Protein AF-B0EF31-F1 (afdb_monomer_lite)

Organism: Entamoeba dispar (strain ATCC PRA-260 / SAW760) (NCBI:txid370354)

Foldseek 3Di:
DDDDLVQLLVQLLPPVQLVDQQQAQAQEEDADQLVVVPVVDPPPQQPGSAWGDDDRYIYGYPVCLVSNLVSLVVCCVVRVRRSLLSNCSSPVQPPVNLVSVVVDPDDLVSLVSSLLNSCVVCLANLVSLVSNLVSVVVVVAADDLVRLVVQVVSLLVSCVVPVPHPSSLVSLLSSCVRHDLVSCLLVLLLSLLVVCVVPVLDLSSLVSNLSSLCNVQVWDQDPLAIAGPDPDDDPVNLLVLLLQLVVLLVVCVVPVPRLSSVVSNLSSVRVVVNVQVSVCVVVVHRDDSQVVSVVVCVVPVDDDRDPPRDPPVCPVVNPDDDDTPVVSVVVSLVVCVVVDPDPVVSVVSVCVSCVSVD

Structure (mmCIF, N/CA/C/O backbone):
data_AF-B0EF31-F1
#
_entry.id   AF-B0EF31-F1
#
loop_
_atom_site.group_PDB
_atom_site.id
_atom_site.type_symbol
_atom_site.label_atom_id
_atom_site.label_alt_id
_atom_site.label_comp_id
_atom_site.label_asym_id
_atom_site.label_entity_id
_atom_site.label_seq_id
_atom_site.pdbx_PDB_ins_code
_atom_site.Cartn_x
_atom_site.Cartn_y
_atom_site.Cartn_z
_atom_site.occupancy
_atom_site.B_iso_or_equiv
_atom_site.auth_seq_id
_atom_site.auth_comp_id
_atom_site.auth_asym_id
_atom_site.auth_atom_id
_atom_site.pdbx_PDB_model_num
ATOM 1 N N . MET A 1 1 ? 24.019 -10.051 -29.501 1.00 61.41 1 MET A N 1
ATOM 2 C CA . MET A 1 1 ? 23.968 -8.862 -30.379 1.00 61.41 1 MET A CA 1
ATOM 3 C C . MET A 1 1 ? 24.987 -7.875 -29.848 1.00 61.41 1 MET A C 1
ATOM 5 O O . MET A 1 1 ? 24.900 -7.557 -28.672 1.00 61.41 1 MET A O 1
ATOM 9 N N . GLU A 1 2 ? 25.956 -7.438 -30.650 1.00 72.12 2 GLU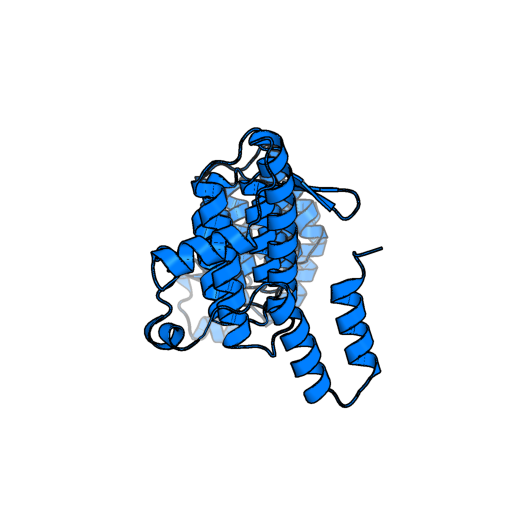 A N 1
ATOM 10 C CA . GLU A 1 2 ? 26.847 -6.344 -30.244 1.00 72.12 2 GLU A CA 1
ATOM 11 C C . GLU A 1 2 ? 26.179 -5.026 -30.633 1.00 72.12 2 GLU A C 1
ATOM 13 O O . GLU A 1 2 ? 25.987 -4.747 -31.813 1.00 72.12 2 GLU A O 1
ATOM 18 N N . ILE A 1 3 ? 25.743 -4.261 -29.635 1.00 85.62 3 ILE A N 1
ATOM 19 C CA . ILE A 1 3 ? 25.239 -2.901 -29.810 1.00 85.62 3 ILE A CA 1
ATOM 20 C C . ILE A 1 3 ? 26.119 -1.983 -28.966 1.00 85.62 3 ILE A C 1
ATOM 22 O O . ILE A 1 3 ? 26.445 -2.292 -27.816 1.00 85.62 3 ILE A O 1
ATOM 26 N N . SER A 1 4 ? 26.573 -0.879 -29.544 1.00 91.56 4 SER A N 1
ATOM 27 C CA . SER A 1 4 ? 27.478 0.031 -28.847 1.00 91.56 4 SER A CA 1
ATOM 28 C C . SER A 1 4 ? 26.739 0.855 -27.788 1.00 91.56 4 SER A C 1
ATOM 30 O O . SER A 1 4 ? 25.541 1.118 -27.893 1.00 91.56 4 SER A O 1
ATOM 32 N N . ASP A 1 5 ? 27.467 1.344 -26.780 1.00 94.00 5 ASP A N 1
ATOM 33 C CA . ASP A 1 5 ? 26.906 2.262 -25.775 1.00 94.00 5 ASP A CA 1
ATOM 34 C C . ASP A 1 5 ? 26.308 3.526 -26.406 1.00 94.00 5 ASP A C 1
ATOM 36 O O . ASP A 1 5 ? 25.302 4.046 -25.926 1.00 94.00 5 ASP A O 1
ATOM 40 N N . LYS A 1 6 ? 26.928 4.014 -27.489 1.00 94.31 6 LYS A N 1
ATOM 41 C CA . LYS A 1 6 ? 26.467 5.191 -28.230 1.00 94.31 6 LYS A CA 1
ATOM 42 C C . LYS A 1 6 ? 25.140 4.915 -28.931 1.00 94.31 6 LYS A C 1
ATOM 44 O O . LYS A 1 6 ? 24.252 5.760 -28.888 1.00 94.31 6 LYS A O 1
ATOM 49 N N . GLU A 1 7 ? 24.998 3.741 -29.542 1.00 91.81 7 GLU A N 1
ATOM 50 C CA . GLU A 1 7 ? 23.735 3.320 -30.150 1.00 91.81 7 GLU A CA 1
ATOM 51 C C . GLU A 1 7 ? 22.648 3.137 -29.092 1.00 91.81 7 GLU A C 1
ATOM 53 O O . GLU A 1 7 ? 21.571 3.689 -29.265 1.00 91.81 7 GLU A O 1
ATOM 58 N N . ILE A 1 8 ? 22.927 2.469 -27.964 1.00 92.75 8 ILE A N 1
ATOM 59 C CA . ILE A 1 8 ? 21.952 2.345 -26.865 1.00 92.75 8 ILE A CA 1
ATOM 60 C C . ILE A 1 8 ? 21.489 3.717 -26.385 1.00 92.75 8 ILE A C 1
ATOM 62 O O . ILE A 1 8 ? 20.290 3.935 -26.229 1.00 92.75 8 ILE A O 1
ATOM 66 N N . LEU A 1 9 ? 22.422 4.642 -26.143 1.00 95.50 9 LEU A N 1
ATOM 67 C CA . LEU A 1 9 ? 22.065 5.986 -25.704 1.00 95.50 9 LEU A CA 1
ATOM 68 C C . LEU A 1 9 ? 21.175 6.675 -26.740 1.00 95.50 9 LEU A C 1
ATOM 70 O O . LEU A 1 9 ? 20.142 7.223 -26.369 1.00 95.50 9 LEU A O 1
ATOM 74 N N . ASN A 1 10 ? 21.543 6.604 -28.023 1.00 93.81 10 ASN A N 1
ATOM 75 C CA . ASN A 1 10 ? 20.753 7.180 -29.104 1.00 93.81 10 ASN A CA 1
ATOM 76 C C . ASN A 1 10 ? 19.333 6.593 -29.139 1.00 93.81 10 ASN A C 1
ATOM 78 O O . ASN A 1 10 ? 18.364 7.338 -29.229 1.00 93.81 10 ASN A O 1
ATOM 82 N N . GLU A 1 11 ? 19.197 5.277 -28.988 1.00 91.50 11 GLU A N 1
ATOM 83 C CA . GLU A 1 11 ? 17.905 4.581 -28.968 1.00 91.50 11 GLU A CA 1
ATOM 84 C C . GLU A 1 11 ? 17.046 4.971 -27.752 1.00 91.50 11 GLU A C 1
ATOM 86 O O . GLU A 1 11 ? 15.823 5.025 -27.862 1.00 91.50 11 GLU A O 1
ATOM 91 N N . ILE A 1 12 ? 17.660 5.273 -26.600 1.00 93.06 12 ILE A N 1
ATOM 92 C CA . ILE A 1 12 ? 16.958 5.772 -25.406 1.00 93.06 12 ILE A CA 1
ATOM 93 C C . ILE A 1 12 ? 16.468 7.207 -25.634 1.00 93.06 12 ILE A C 1
ATOM 95 O O . ILE A 1 12 ? 15.291 7.494 -25.425 1.00 93.06 12 ILE A O 1
ATOM 99 N N . ILE A 1 13 ? 17.345 8.115 -26.071 1.00 92.81 13 ILE A N 1
ATOM 100 C CA . ILE A 1 13 ? 17.027 9.552 -26.155 1.00 92.81 13 ILE A CA 1
ATOM 101 C C . ILE A 1 13 ? 16.151 9.910 -27.359 1.00 92.81 13 ILE A C 1
ATOM 103 O O . ILE A 1 13 ? 15.549 10.980 -27.371 1.00 92.81 13 ILE A O 1
ATOM 107 N N . THR A 1 14 ? 16.081 9.052 -28.378 1.00 90.44 14 THR A N 1
ATOM 108 C CA . THR A 1 14 ? 15.190 9.235 -29.538 1.00 90.44 14 THR A CA 1
ATOM 109 C C . THR A 1 14 ? 13.837 8.544 -29.359 1.00 90.44 14 THR A C 1
ATOM 111 O O . THR A 1 14 ? 12.939 8.737 -30.174 1.00 90.44 14 THR A O 1
ATOM 114 N N . CYS A 1 15 ? 13.648 7.779 -28.278 1.00 89.31 15 CYS A N 1
ATOM 115 C CA . CYS A 1 15 ? 12.369 7.157 -27.961 1.00 89.31 15 CYS A CA 1
ATOM 116 C C . CYS A 1 15 ? 11.398 8.187 -27.363 1.00 89.31 15 CYS A C 1
ATOM 118 O O . CYS A 1 15 ? 11.357 8.419 -26.153 1.00 89.31 15 CYS A O 1
ATOM 120 N N . ASP A 1 16 ? 10.588 8.790 -28.230 1.00 86.88 16 ASP A N 1
ATOM 121 C CA . ASP A 1 16 ? 9.525 9.743 -27.891 1.00 86.88 16 ASP A CA 1
ATOM 122 C C . ASP A 1 16 ? 8.619 9.288 -26.738 1.00 86.88 16 ASP A C 1
ATOM 124 O O . ASP A 1 16 ? 8.150 10.096 -25.936 1.00 86.88 16 ASP A O 1
ATOM 128 N N . GLU A 1 17 ? 8.335 7.990 -26.661 1.00 88.00 17 GLU A N 1
ATOM 129 C CA . GLU A 1 17 ? 7.448 7.410 -25.652 1.00 88.00 17 GLU A CA 1
ATOM 130 C C . GLU A 1 17 ? 7.994 7.510 -24.235 1.00 88.00 17 GLU A C 1
ATOM 132 O O . GLU A 1 17 ? 7.202 7.504 -23.298 1.00 88.00 17 GLU A O 1
ATOM 137 N N . LEU A 1 18 ? 9.312 7.640 -24.073 1.00 88.56 18 LEU A N 1
ATOM 138 C CA . LEU A 1 18 ? 9.918 7.896 -22.770 1.00 88.56 18 LEU A CA 1
ATOM 139 C C . LEU A 1 18 ? 9.791 9.366 -22.342 1.00 88.56 18 LEU A C 1
ATOM 141 O O . LEU A 1 18 ? 9.956 9.658 -21.161 1.00 88.56 18 LEU A O 1
ATOM 145 N N . LYS A 1 19 ? 9.518 10.284 -23.281 1.00 84.69 19 LYS A N 1
ATOM 146 C CA . LYS A 1 19 ? 9.408 11.735 -23.032 1.00 84.69 19 LYS A CA 1
ATOM 147 C C . LYS A 1 19 ? 7.970 12.208 -22.851 1.00 84.69 19 LYS A C 1
ATOM 149 O O . LYS A 1 19 ? 7.728 13.208 -22.180 1.00 84.69 19 LYS A O 1
ATOM 154 N N . LYS A 1 20 ? 7.030 11.534 -23.515 1.00 85.06 20 LYS A N 1
ATOM 155 C CA . LYS A 1 20 ? 5.596 11.842 -23.472 1.00 85.06 20 LYS A CA 1
ATOM 156 C C . LYS A 1 20 ? 4.998 11.450 -22.120 1.00 85.06 20 LYS A C 1
ATOM 158 O O . LYS A 1 20 ? 5.596 10.707 -21.346 1.00 85.06 20 LYS A O 1
ATOM 163 N N . GLU A 1 21 ? 3.785 11.934 -21.860 1.00 88.81 21 GLU A N 1
ATOM 164 C CA . GLU A 1 21 ? 3.013 11.485 -20.703 1.00 88.81 21 GLU A CA 1
ATOM 165 C C . GLU A 1 21 ? 2.857 9.960 -20.709 1.00 88.81 21 GLU A C 1
ATOM 167 O O . GLU A 1 21 ? 2.567 9.340 -21.741 1.00 88.81 21 GLU A O 1
ATOM 172 N N . TRP A 1 22 ? 3.053 9.358 -19.539 1.00 93.12 22 TRP A N 1
ATOM 173 C CA . TRP A 1 22 ? 3.039 7.919 -19.374 1.00 93.12 22 TRP A CA 1
ATOM 174 C C . TRP A 1 22 ? 1.636 7.363 -19.620 1.00 93.12 22 TRP A C 1
ATOM 176 O O . TRP A 1 22 ? 0.662 7.703 -18.939 1.00 93.12 22 TRP A O 1
ATOM 186 N N . LYS A 1 23 ? 1.553 6.473 -20.610 1.00 90.62 23 LYS A N 1
ATOM 187 C CA . LYS A 1 23 ? 0.307 5.854 -21.084 1.00 90.62 23 LYS A CA 1
ATOM 188 C C . LYS A 1 23 ? 0.379 4.330 -21.188 1.00 90.62 23 LYS A C 1
ATOM 190 O O . LYS A 1 23 ? -0.492 3.726 -21.805 1.00 90.62 23 LYS A O 1
ATOM 195 N N . PHE A 1 24 ? 1.435 3.725 -20.649 1.00 92.69 24 PHE A N 1
ATOM 196 C CA . PHE A 1 24 ? 1.591 2.275 -20.643 1.00 92.69 24 PHE A CA 1
ATOM 197 C C . PHE A 1 24 ? 1.007 1.694 -19.363 1.00 92.69 24 PHE A C 1
ATOM 199 O O . PHE A 1 24 ? 1.156 2.278 -18.293 1.00 92.69 24 PHE A O 1
ATOM 206 N N . ASP A 1 25 ? 0.381 0.532 -19.485 1.00 90.38 25 ASP A N 1
ATOM 207 C CA . ASP A 1 25 ? -0.181 -0.222 -18.374 1.00 90.38 25 ASP A CA 1
ATOM 208 C C . ASP A 1 25 ? 0.852 -1.174 -17.759 1.00 90.38 25 ASP A C 1
ATOM 210 O O . ASP A 1 25 ? 0.745 -1.510 -16.576 1.00 90.38 25 ASP A O 1
ATOM 214 N N . GLU A 1 26 ? 1.827 -1.639 -18.550 1.00 91.25 26 GLU A N 1
ATOM 215 C CA . GLU A 1 26 ? 2.767 -2.690 -18.157 1.00 91.25 26 GLU A CA 1
ATOM 216 C C . GLU A 1 26 ? 4.206 -2.425 -18.614 1.00 91.25 26 GLU A C 1
ATOM 218 O O . GLU A 1 26 ? 4.457 -1.951 -19.725 1.00 91.25 26 GLU A O 1
ATOM 223 N N . ILE A 1 27 ? 5.156 -2.809 -17.752 1.00 94.31 27 ILE A N 1
ATOM 224 C CA . ILE A 1 27 ? 6.601 -2.777 -18.013 1.00 94.31 27 ILE A CA 1
ATOM 225 C C . ILE A 1 27 ? 7.148 -4.211 -17.985 1.00 94.31 27 ILE A C 1
ATOM 227 O O . ILE A 1 27 ? 7.204 -4.856 -16.933 1.00 94.31 27 ILE A O 1
ATOM 231 N N . GLY A 1 28 ? 7.597 -4.707 -19.137 1.00 91.94 28 GLY A N 1
ATOM 232 C CA . GLY A 1 28 ? 8.062 -6.083 -19.326 1.00 91.94 28 GLY A CA 1
ATOM 233 C C . GLY A 1 28 ? 9.574 -6.224 -19.516 1.00 91.94 28 GLY A C 1
ATOM 234 O O . GLY A 1 28 ? 10.255 -5.292 -19.938 1.00 91.94 28 GLY A O 1
ATOM 235 N N . ILE A 1 29 ? 10.101 -7.424 -19.233 1.00 90.81 29 ILE A N 1
ATOM 236 C CA . ILE A 1 29 ? 11.365 -7.888 -19.828 1.00 90.81 29 ILE A CA 1
ATOM 237 C C . ILE A 1 29 ? 11.051 -8.924 -20.893 1.00 90.81 29 ILE A C 1
ATOM 239 O O . ILE A 1 29 ? 10.333 -9.886 -20.631 1.00 90.81 29 ILE A O 1
ATOM 243 N N . ILE A 1 30 ? 11.648 -8.755 -22.064 1.00 88.19 30 ILE A N 1
ATOM 244 C CA . ILE A 1 30 ? 11.590 -9.724 -23.148 1.00 88.19 30 ILE A CA 1
ATOM 245 C C . ILE A 1 30 ? 12.734 -10.712 -22.941 1.00 88.19 30 ILE A C 1
ATOM 247 O O . ILE A 1 30 ? 13.902 -10.363 -23.103 1.00 88.19 30 ILE A O 1
ATOM 251 N N . GLY A 1 31 ? 12.384 -11.934 -22.536 1.00 83.12 31 GLY A N 1
ATOM 252 C CA . GLY A 1 31 ? 13.340 -13.015 -22.266 1.00 83.12 31 GLY A CA 1
ATOM 253 C C . GLY A 1 31 ? 13.838 -13.755 -23.510 1.00 83.12 31 GLY A C 1
ATOM 254 O O . GLY A 1 31 ? 14.702 -14.614 -23.391 1.00 83.12 31 GLY A O 1
ATOM 255 N N . ILE A 1 32 ? 13.296 -13.440 -24.688 1.00 80.62 32 ILE A N 1
ATOM 256 C CA . ILE A 1 32 ? 13.744 -13.987 -25.973 1.00 80.62 32 ILE A CA 1
ATOM 257 C C . ILE A 1 32 ? 14.763 -13.015 -26.574 1.00 80.62 32 ILE A C 1
ATOM 259 O O . ILE A 1 32 ? 14.551 -11.800 -26.541 1.00 80.62 32 ILE A O 1
ATOM 263 N N . GLY A 1 33 ? 15.854 -13.542 -27.130 1.00 75.31 33 GLY A N 1
ATOM 264 C CA . GLY A 1 33 ? 16.890 -12.725 -27.757 1.00 75.31 33 GLY A CA 1
ATOM 265 C C . GLY A 1 33 ? 16.355 -11.913 -28.933 1.00 75.31 33 GLY A C 1
ATOM 266 O O . GLY A 1 33 ? 15.469 -12.368 -29.658 1.00 75.31 33 GLY A O 1
ATOM 267 N N . TYR A 1 34 ? 16.900 -10.713 -29.158 1.00 76.00 34 TYR A N 1
ATOM 268 C CA . TYR A 1 34 ? 16.383 -9.776 -30.170 1.00 76.00 34 TYR A CA 1
ATOM 269 C C . TYR A 1 34 ? 16.242 -10.429 -31.558 1.00 76.00 34 TYR A C 1
ATOM 271 O O . TYR A 1 34 ? 15.201 -10.330 -32.206 1.00 76.00 34 TYR A O 1
ATOM 279 N N . ASN A 1 35 ? 17.266 -11.172 -31.986 1.00 77.88 35 ASN A N 1
ATOM 280 C CA . ASN A 1 35 ? 17.295 -11.840 -33.291 1.00 77.88 35 ASN A CA 1
ATOM 281 C C . ASN A 1 35 ? 16.226 -12.933 -33.443 1.00 77.88 35 ASN A C 1
ATOM 283 O O . ASN A 1 35 ? 15.760 -13.189 -34.551 1.00 77.88 35 ASN A O 1
ATOM 287 N N . GLU A 1 36 ? 15.862 -13.602 -32.353 1.00 79.00 36 GLU A N 1
ATOM 288 C CA . GLU A 1 36 ? 14.797 -14.604 -32.340 1.00 79.00 36 GLU A CA 1
ATOM 289 C C . GLU A 1 36 ? 13.423 -13.927 -32.252 1.00 79.00 36 GLU A C 1
ATOM 291 O O . GLU A 1 36 ? 12.485 -14.309 -32.953 1.00 79.00 36 GLU A O 1
ATOM 296 N N . PHE A 1 37 ? 13.331 -12.842 -31.483 1.00 80.31 37 PHE A N 1
ATOM 297 C CA . PHE A 1 37 ? 12.131 -12.029 -31.351 1.00 80.31 37 PHE A CA 1
ATOM 298 C C . PHE A 1 37 ? 11.674 -11.458 -32.704 1.00 80.31 37 PHE A C 1
ATOM 300 O O . PHE A 1 37 ? 10.521 -11.641 -33.090 1.00 80.31 37 PHE A O 1
ATOM 307 N N . ILE A 1 38 ? 12.582 -10.861 -33.488 1.00 77.50 38 ILE A N 1
ATOM 308 C CA . ILE A 1 38 ? 12.252 -10.275 -34.804 1.00 77.50 38 ILE A CA 1
ATOM 309 C C . ILE A 1 38 ? 11.892 -11.306 -35.884 1.00 77.50 38 ILE A C 1
ATOM 311 O O . ILE A 1 38 ? 11.369 -10.931 -36.932 1.00 77.50 38 ILE A O 1
ATOM 315 N N . LYS A 1 39 ? 12.221 -12.589 -35.674 1.00 80.00 39 LYS A N 1
ATOM 316 C CA . LYS A 1 39 ? 11.795 -13.687 -36.559 1.00 80.00 39 LYS A CA 1
ATOM 317 C C . LYS A 1 39 ? 10.362 -14.118 -36.262 1.00 80.00 39 LYS A C 1
ATOM 319 O O . LYS A 1 39 ? 9.680 -14.603 -37.156 1.00 80.00 39 LYS A O 1
ATOM 324 N N . LYS A 1 40 ? 9.932 -13.968 -35.007 1.00 78.06 40 LYS A N 1
ATOM 325 C CA . LYS A 1 40 ? 8.652 -14.465 -34.497 1.00 78.06 40 LYS A CA 1
ATOM 326 C C . LYS A 1 40 ? 7.544 -13.410 -34.507 1.00 78.06 40 LYS A C 1
ATOM 328 O O . LYS A 1 40 ? 6.379 -13.781 -34.614 1.00 78.06 40 LYS A O 1
ATOM 333 N N . TYR A 1 41 ? 7.888 -12.125 -34.408 1.00 71.56 41 TYR A N 1
ATOM 334 C CA . TYR A 1 41 ? 6.918 -11.034 -34.287 1.00 71.56 41 TYR A CA 1
ATOM 335 C C . TYR A 1 41 ? 7.027 -10.010 -35.432 1.00 71.56 41 TYR A C 1
ATOM 337 O O . TYR A 1 41 ? 8.131 -9.766 -35.930 1.00 71.56 41 TYR A O 1
ATOM 345 N N . PRO A 1 42 ? 5.905 -9.393 -35.863 1.00 63.78 42 PRO A N 1
ATOM 346 C CA . PRO A 1 42 ? 5.900 -8.410 -36.945 1.00 63.78 42 PRO A CA 1
ATOM 347 C C . PRO A 1 42 ? 6.800 -7.209 -36.624 1.00 63.78 42 PRO A C 1
ATOM 349 O O . PRO A 1 42 ? 6.688 -6.599 -35.562 1.00 63.78 42 PRO A O 1
ATOM 352 N N . ARG A 1 43 ? 7.670 -6.822 -37.566 1.00 62.69 43 ARG A N 1
ATOM 353 C CA . ARG A 1 43 ? 8.652 -5.730 -37.384 1.00 62.69 43 ARG A CA 1
ATOM 354 C C . ARG A 1 43 ? 8.025 -4.349 -37.175 1.00 62.69 43 ARG A C 1
ATOM 356 O O . ARG A 1 43 ? 8.693 -3.453 -36.679 1.00 62.69 43 ARG A O 1
ATOM 363 N N . ASN A 1 44 ? 6.752 -4.191 -37.523 1.00 56.31 44 ASN A N 1
ATOM 364 C CA . ASN A 1 44 ? 6.039 -2.913 -37.572 1.00 56.31 44 ASN A CA 1
ATOM 365 C C . ASN A 1 44 ? 5.787 -2.303 -36.174 1.00 56.31 44 ASN A C 1
ATOM 367 O O . ASN A 1 44 ? 5.374 -1.153 -36.074 1.00 56.31 44 ASN A O 1
ATOM 371 N N . GLU A 1 45 ? 6.029 -3.066 -35.104 1.00 54.97 45 GLU A N 1
ATOM 372 C CA . GLU A 1 45 ? 5.843 -2.660 -33.700 1.00 54.97 45 GLU A CA 1
ATOM 373 C C . GLU A 1 45 ? 7.174 -2.476 -32.947 1.00 54.97 45 GLU A C 1
ATOM 375 O O . GLU A 1 45 ? 7.215 -2.014 -31.807 1.00 54.97 45 GLU A O 1
ATOM 380 N N . ILE A 1 46 ? 8.295 -2.833 -33.578 1.00 61.22 46 ILE A N 1
ATOM 381 C CA . ILE A 1 46 ? 9.624 -2.665 -32.995 1.00 61.22 46 ILE A CA 1
ATOM 382 C C . ILE A 1 46 ? 10.068 -1.247 -33.314 1.00 61.22 46 ILE A C 1
ATOM 384 O O . ILE A 1 46 ? 10.505 -0.975 -34.428 1.00 61.22 46 ILE A O 1
ATOM 388 N N . LYS A 1 47 ? 9.935 -0.339 -32.341 1.00 59.66 47 LYS A N 1
ATOM 389 C CA . LYS A 1 47 ? 10.409 1.036 -32.519 1.00 59.66 47 LYS A CA 1
ATOM 390 C C . LYS A 1 47 ? 11.911 1.056 -32.735 1.00 59.66 47 LYS A C 1
ATOM 392 O O . LYS A 1 47 ? 12.361 1.527 -33.770 1.00 59.66 47 LYS A O 1
ATOM 397 N N . ASN A 1 48 ? 12.646 0.455 -31.801 1.00 67.25 48 ASN A N 1
ATOM 398 C CA . ASN A 1 48 ? 14.101 0.524 -31.721 1.00 67.25 48 ASN A CA 1
ATOM 399 C C . ASN A 1 48 ? 14.678 -0.856 -31.340 1.00 67.25 48 ASN A C 1
ATOM 401 O O . ASN A 1 48 ? 13.957 -1.725 -30.843 1.00 67.25 48 ASN A O 1
ATOM 405 N N . LYS A 1 49 ? 15.995 -1.073 -31.495 1.00 69.62 49 LYS A N 1
ATOM 406 C CA . LYS A 1 49 ? 16.643 -2.368 -31.155 1.00 69.62 49 LYS A CA 1
ATOM 407 C C . LYS A 1 49 ? 16.665 -2.688 -29.652 1.00 69.62 49 LYS A C 1
ATOM 409 O O . LYS A 1 49 ? 17.062 -3.777 -29.244 1.00 69.62 49 LYS A O 1
ATOM 414 N N . VAL A 1 50 ? 16.286 -1.713 -28.830 1.00 78.06 50 VAL A N 1
ATOM 415 C CA . VAL A 1 50 ? 16.528 -1.687 -27.383 1.00 78.06 50 VAL A CA 1
ATOM 416 C C . VAL A 1 50 ? 15.220 -1.631 -26.583 1.00 78.06 50 VAL A C 1
ATOM 418 O O . VAL A 1 50 ? 15.129 -2.211 -25.500 1.00 78.06 50 VAL A O 1
ATOM 421 N N . ILE A 1 51 ? 14.195 -0.975 -27.133 1.00 84.75 51 ILE A N 1
ATOM 422 C CA . ILE A 1 51 ? 12.885 -0.770 -26.508 1.00 84.75 51 ILE A CA 1
ATOM 423 C C . ILE A 1 51 ? 11.814 -1.301 -27.457 1.00 84.75 51 ILE A C 1
ATOM 425 O O . ILE A 1 51 ? 11.728 -0.884 -28.613 1.00 84.75 51 ILE A O 1
ATOM 429 N N . TYR A 1 52 ? 10.976 -2.194 -26.946 1.00 85.81 52 TYR A N 1
ATOM 430 C CA . TYR A 1 52 ? 9.826 -2.736 -27.657 1.00 85.81 52 TYR A CA 1
ATOM 431 C C . TYR A 1 52 ? 8.538 -2.140 -27.103 1.00 85.81 52 TYR A C 1
ATOM 433 O O . TYR A 1 52 ? 8.372 -2.046 -25.887 1.00 85.81 52 TYR A O 1
ATOM 441 N N . ILE A 1 53 ? 7.616 -1.759 -27.982 1.00 85.62 53 ILE A N 1
ATOM 442 C CA . ILE A 1 53 ? 6.317 -1.211 -27.596 1.00 85.62 53 ILE A CA 1
ATOM 443 C C . ILE A 1 53 ? 5.233 -1.990 -28.330 1.00 85.62 53 ILE A C 1
ATOM 445 O O . ILE A 1 53 ? 5.217 -2.036 -29.554 1.00 85.62 53 ILE A O 1
ATOM 449 N N . HIS A 1 54 ? 4.303 -2.566 -27.575 1.00 81.75 54 HIS A N 1
ATOM 450 C CA . HIS A 1 54 ? 3.154 -3.277 -28.121 1.00 81.75 54 HIS A CA 1
ATOM 451 C C . HIS A 1 54 ? 1.898 -2.863 -27.378 1.00 81.75 54 HIS A C 1
ATOM 453 O O . HIS A 1 54 ? 1.788 -3.094 -26.173 1.00 81.75 54 HIS A O 1
ATOM 459 N N . LYS A 1 55 ? 0.934 -2.280 -28.098 1.00 84.06 55 LYS A N 1
ATOM 460 C CA . LYS A 1 55 ? -0.313 -1.762 -27.515 1.00 84.06 55 LYS A CA 1
ATOM 461 C C . LYS A 1 55 ? -0.004 -0.823 -26.333 1.00 84.06 55 LYS A C 1
ATOM 463 O O . LYS A 1 55 ? 0.652 0.197 -26.531 1.00 84.06 55 LYS A O 1
ATOM 468 N N . ASN A 1 56 ? -0.422 -1.196 -25.122 1.00 87.75 56 ASN A N 1
ATOM 469 C CA . ASN A 1 56 ? -0.203 -0.449 -23.883 1.00 87.75 56 ASN A CA 1
ATOM 470 C C . ASN A 1 56 ? 0.961 -1.001 -23.043 1.00 87.75 56 ASN A C 1
ATOM 472 O O . ASN A 1 56 ? 1.075 -0.670 -21.866 1.00 87.75 56 ASN A O 1
ATOM 476 N N . SER A 1 57 ? 1.842 -1.816 -23.616 1.00 89.38 57 SER A N 1
ATOM 477 C CA . SER A 1 57 ? 2.985 -2.391 -22.906 1.00 89.38 57 SER A CA 1
ATOM 478 C C . SER A 1 57 ? 4.298 -1.892 -23.498 1.00 89.38 57 SER A C 1
ATOM 480 O O . SER A 1 57 ? 4.443 -1.753 -24.715 1.00 89.38 57 SER A O 1
ATOM 482 N N . ILE A 1 58 ? 5.273 -1.667 -22.622 1.00 91.69 58 ILE A N 1
ATOM 483 C CA . ILE A 1 58 ? 6.646 -1.324 -22.988 1.00 91.69 58 ILE A CA 1
ATOM 484 C C . ILE A 1 58 ? 7.605 -2.367 -22.409 1.00 91.69 58 ILE A C 1
ATOM 486 O O . ILE A 1 58 ? 7.488 -2.778 -21.254 1.00 91.69 58 ILE A O 1
ATOM 490 N N . GLY A 1 59 ? 8.541 -2.839 -23.225 1.00 90.56 59 GLY A N 1
ATOM 491 C CA . GLY A 1 59 ? 9.434 -3.943 -22.901 1.00 90.56 59 GLY A CA 1
ATOM 492 C C . GLY A 1 59 ? 10.895 -3.620 -23.181 1.00 90.56 59 GLY A C 1
ATOM 493 O O . GLY A 1 59 ? 11.214 -2.941 -24.156 1.00 90.56 59 GLY A O 1
ATOM 494 N N . LEU A 1 60 ? 11.780 -4.146 -22.334 1.00 91.19 60 LEU A N 1
ATOM 495 C CA . LEU A 1 60 ? 13.233 -4.101 -22.523 1.00 91.19 60 LEU A CA 1
ATOM 496 C C . LEU A 1 60 ? 13.766 -5.508 -22.805 1.00 91.19 60 LEU A C 1
ATOM 498 O O . LEU A 1 60 ? 13.315 -6.475 -22.188 1.00 91.19 60 LEU A O 1
ATOM 502 N N . PHE A 1 61 ? 14.740 -5.639 -23.702 1.00 89.25 61 PHE A N 1
ATOM 503 C CA . PHE A 1 61 ? 15.347 -6.936 -24.018 1.00 89.25 61 PHE A CA 1
ATOM 504 C C . PHE A 1 61 ? 16.310 -7.388 -22.920 1.00 89.25 61 PHE A C 1
ATOM 506 O O . PHE A 1 61 ? 17.250 -6.662 -22.596 1.00 89.25 61 PHE A O 1
ATOM 513 N N . PHE A 1 62 ? 16.110 -8.599 -22.384 1.00 88.12 62 PHE A N 1
ATOM 514 C CA . PHE A 1 62 ? 16.902 -9.153 -21.278 1.00 88.12 62 PHE A CA 1
ATOM 515 C C . PHE A 1 62 ? 18.411 -9.099 -21.537 1.00 88.12 62 PHE A C 1
ATOM 517 O O . PHE A 1 62 ? 19.165 -8.650 -20.675 1.00 88.12 62 PHE A O 1
ATOM 524 N N . GLU A 1 63 ? 18.826 -9.474 -22.750 1.00 87.94 63 GLU A N 1
ATOM 525 C CA . GLU A 1 63 ? 20.228 -9.500 -23.186 1.00 87.94 63 GLU A CA 1
ATOM 526 C C . GLU A 1 63 ? 20.930 -8.138 -23.066 1.00 87.94 63 GLU A C 1
ATOM 528 O O . GLU A 1 63 ? 22.150 -8.087 -22.938 1.00 87.94 63 GLU A O 1
ATOM 533 N N . LEU A 1 64 ? 20.172 -7.037 -23.090 1.00 89.06 64 LEU A N 1
ATOM 534 C CA . LEU A 1 64 ? 20.708 -5.677 -23.067 1.00 89.06 64 LEU A CA 1
ATOM 535 C C . LEU A 1 64 ? 20.532 -4.969 -21.722 1.00 89.06 64 LEU A C 1
ATOM 537 O O . LEU A 1 64 ? 21.138 -3.918 -21.530 1.00 89.06 64 LEU A O 1
ATOM 541 N N . ILE A 1 65 ? 19.748 -5.507 -20.778 1.00 90.75 65 ILE A N 1
ATOM 542 C CA . ILE A 1 65 ? 19.368 -4.801 -19.537 1.00 90.75 65 ILE A CA 1
ATOM 543 C C . ILE A 1 65 ? 20.584 -4.258 -18.783 1.00 90.75 65 ILE A C 1
ATOM 545 O O . ILE A 1 65 ? 20.578 -3.103 -18.361 1.00 90.75 65 ILE A O 1
ATOM 549 N N . GLY A 1 66 ? 21.633 -5.069 -18.615 1.00 92.81 66 GLY A N 1
ATOM 550 C CA . GLY A 1 66 ? 22.829 -4.654 -17.879 1.00 92.81 66 GLY A CA 1
ATOM 551 C C . GLY A 1 66 ? 23.541 -3.471 -18.541 1.00 92.81 66 GLY A C 1
ATOM 552 O O . GLY A 1 66 ? 23.877 -2.486 -17.879 1.00 92.81 66 GLY A O 1
ATOM 553 N N . GLN A 1 67 ? 23.718 -3.535 -19.863 1.00 93.88 67 GLN A N 1
ATOM 554 C CA . GLN A 1 67 ? 24.345 -2.465 -20.637 1.00 93.88 67 GLN A CA 1
ATOM 555 C C . GLN A 1 67 ? 23.461 -1.211 -20.666 1.00 93.88 67 GLN A C 1
ATOM 557 O O . GLN A 1 67 ? 23.953 -0.115 -20.405 1.00 93.88 67 GLN A O 1
ATOM 562 N N . MET A 1 68 ? 22.153 -1.373 -20.888 1.00 93.75 68 MET A N 1
ATOM 563 C CA . MET A 1 68 ? 21.167 -0.292 -20.861 1.00 93.75 68 MET A CA 1
ATOM 564 C C . MET A 1 68 ? 21.156 0.444 -19.527 1.00 93.75 68 MET A C 1
ATOM 566 O O . MET A 1 68 ? 21.199 1.671 -19.513 1.00 93.75 68 MET A O 1
ATOM 570 N N . TYR A 1 69 ? 21.132 -0.285 -18.409 1.00 96.75 69 TYR A N 1
ATOM 571 C CA . TYR A 1 69 ? 21.131 0.318 -17.080 1.00 96.75 69 TYR A CA 1
ATOM 572 C C . TYR A 1 69 ? 22.386 1.161 -16.849 1.00 96.75 69 TYR A C 1
ATOM 574 O O . TYR A 1 69 ? 22.288 2.302 -16.402 1.00 96.75 69 TYR A O 1
ATOM 582 N N . ARG A 1 70 ? 23.565 0.633 -17.208 1.00 97.19 70 ARG A N 1
ATOM 583 C CA . ARG A 1 70 ? 24.842 1.353 -17.093 1.00 97.19 70 ARG A CA 1
ATOM 584 C C . ARG A 1 70 ? 24.867 2.611 -17.962 1.00 97.19 70 ARG A C 1
ATOM 586 O O . ARG A 1 70 ? 25.279 3.667 -17.483 1.00 97.19 70 ARG A O 1
ATOM 593 N N . VAL A 1 71 ? 24.445 2.506 -19.224 1.00 97.12 71 VAL A N 1
ATOM 594 C CA . VAL A 1 71 ? 24.411 3.637 -20.166 1.00 97.12 71 VAL A CA 1
ATOM 595 C C . VAL A 1 71 ? 23.422 4.703 -19.697 1.00 97.12 71 VAL A C 1
ATOM 597 O O . VAL A 1 71 ? 23.794 5.873 -19.631 1.00 97.12 71 VAL A O 1
ATOM 600 N N . ALA A 1 72 ? 22.207 4.320 -19.303 1.00 97.50 72 ALA A N 1
ATOM 601 C CA . ALA A 1 72 ? 21.205 5.248 -18.785 1.00 97.50 72 ALA A CA 1
ATOM 602 C C . ALA A 1 72 ? 21.705 5.957 -17.517 1.00 97.50 72 ALA A C 1
ATOM 604 O O . ALA A 1 72 ? 21.688 7.183 -17.443 1.00 97.50 72 ALA A O 1
ATOM 605 N N . LEU A 1 73 ? 22.248 5.213 -16.549 1.00 97.56 73 LEU A N 1
ATOM 606 C CA . LEU A 1 73 ? 22.729 5.794 -15.295 1.00 97.56 73 LEU A CA 1
ATOM 607 C C . LEU A 1 73 ? 23.888 6.779 -15.516 1.00 97.56 73 LEU A C 1
ATOM 609 O O . LEU A 1 73 ? 23.926 7.827 -14.874 1.00 97.56 73 LEU A O 1
ATOM 613 N N . LYS A 1 74 ? 24.805 6.482 -16.449 1.00 97.88 74 LYS A N 1
ATOM 614 C CA . LYS A 1 74 ? 25.924 7.374 -16.799 1.00 97.88 74 LYS A CA 1
ATOM 615 C C . LYS A 1 74 ? 25.450 8.709 -17.388 1.00 97.88 74 LYS A C 1
ATOM 617 O O . LYS A 1 74 ? 26.081 9.728 -17.130 1.00 97.88 74 LYS A O 1
ATOM 622 N N . ASN A 1 75 ? 24.358 8.702 -18.153 1.00 98.00 75 ASN A N 1
ATOM 623 C CA . ASN A 1 75 ? 23.866 9.863 -18.906 1.00 98.00 75 ASN A CA 1
ATOM 624 C C . ASN A 1 75 ? 22.617 10.516 -18.279 1.00 98.00 75 ASN A C 1
ATOM 626 O O . ASN A 1 75 ? 22.013 11.407 -18.870 1.00 98.00 75 ASN A O 1
ATOM 630 N N . ILE A 1 76 ? 22.231 10.113 -17.062 1.00 97.25 76 ILE A N 1
ATOM 631 C CA . ILE A 1 76 ? 21.007 10.584 -16.391 1.00 97.25 76 ILE A CA 1
ATOM 632 C C . ILE A 1 76 ? 21.014 12.078 -16.046 1.00 97.25 76 ILE A C 1
ATOM 634 O O . ILE A 1 76 ? 19.971 12.649 -15.749 1.00 97.25 76 ILE A O 1
ATOM 638 N N . ARG A 1 77 ? 22.183 12.723 -16.043 1.00 95.56 77 ARG A N 1
ATOM 639 C CA . ARG A 1 77 ? 22.276 14.174 -15.844 1.00 95.56 77 ARG A CA 1
ATOM 640 C C . ARG A 1 77 ? 21.889 14.939 -17.106 1.00 95.56 77 ARG A C 1
ATOM 642 O O . ARG A 1 77 ? 21.204 15.947 -16.994 1.00 95.56 77 ARG A O 1
ATOM 649 N N . ASP A 1 78 ? 22.296 14.429 -18.264 1.00 96.38 78 ASP A N 1
ATOM 650 C CA . ASP A 1 78 ? 22.117 15.096 -19.554 1.00 96.38 78 ASP A CA 1
ATOM 651 C C . ASP A 1 78 ? 20.730 14.810 -20.150 1.00 96.38 78 ASP A C 1
ATOM 653 O O . ASP A 1 78 ? 20.120 15.689 -20.752 1.00 96.38 78 ASP A O 1
ATOM 657 N N . TYR A 1 79 ? 20.197 13.603 -19.919 1.00 96.06 79 TYR A N 1
ATOM 658 C CA . TYR A 1 79 ? 18.881 13.164 -20.406 1.00 96.06 79 TYR A CA 1
ATOM 659 C C . TYR A 1 79 ? 18.023 12.620 -19.252 1.00 96.06 79 TYR A C 1
ATOM 661 O O . TYR A 1 79 ? 17.797 11.407 -19.143 1.00 96.06 79 TYR A O 1
ATOM 669 N N . PRO A 1 80 ? 17.596 13.490 -18.319 1.00 95.19 80 PRO A N 1
ATOM 670 C CA . PRO A 1 80 ? 17.083 13.065 -17.023 1.00 95.19 80 PRO A CA 1
ATOM 671 C C . PRO A 1 80 ? 15.729 12.359 -17.087 1.00 95.19 80 PRO A C 1
ATOM 673 O O . PRO A 1 80 ? 15.487 11.479 -16.264 1.00 95.19 80 PRO A O 1
ATOM 676 N N . ILE A 1 81 ? 14.857 12.669 -18.049 1.00 94.88 81 ILE A N 1
ATOM 677 C CA . ILE A 1 81 ? 13.547 12.007 -18.166 1.00 94.88 81 ILE A CA 1
ATOM 678 C C . ILE A 1 81 ? 13.728 10.592 -18.724 1.00 94.88 81 ILE A C 1
ATOM 680 O O . ILE A 1 81 ? 13.321 9.614 -18.098 1.00 94.88 81 ILE A O 1
ATOM 684 N N . GLU A 1 82 ? 14.383 10.465 -19.871 1.00 95.06 82 GLU A N 1
ATOM 685 C CA . GLU A 1 82 ? 14.521 9.217 -20.617 1.00 95.06 82 GLU A CA 1
ATOM 686 C C . GLU A 1 82 ? 15.372 8.210 -19.841 1.00 95.06 82 GLU A C 1
ATOM 688 O O . GLU A 1 82 ? 14.959 7.070 -19.611 1.00 95.06 82 GLU A O 1
ATOM 693 N N . CYS A 1 83 ? 16.539 8.650 -19.361 1.00 96.81 83 CYS A N 1
ATOM 694 C CA . CYS A 1 83 ? 17.457 7.775 -18.645 1.00 96.81 83 CYS A CA 1
ATOM 695 C C . CYS A 1 83 ? 16.911 7.363 -17.274 1.00 96.81 83 CYS A C 1
ATOM 697 O O . CYS A 1 83 ? 17.056 6.199 -16.903 1.00 96.81 83 CYS A O 1
ATOM 699 N N . SER A 1 84 ? 16.244 8.258 -16.531 1.00 97.12 84 SER A N 1
ATOM 700 C CA . SER A 1 84 ? 15.621 7.864 -15.256 1.00 97.12 84 SER A CA 1
ATOM 701 C C . SER A 1 84 ? 14.491 6.859 -15.466 1.00 97.12 84 SER A C 1
ATOM 703 O O . SER A 1 84 ? 14.388 5.902 -14.702 1.00 97.12 84 SER A O 1
ATOM 705 N N . THR A 1 85 ? 13.696 7.021 -16.529 1.00 96.12 85 THR A N 1
ATOM 706 C CA . THR A 1 85 ? 12.628 6.080 -16.889 1.00 96.12 85 THR A CA 1
ATOM 707 C C . THR A 1 85 ? 13.204 4.689 -17.146 1.00 96.12 85 THR A C 1
ATOM 709 O O . THR A 1 85 ? 12.763 3.722 -16.527 1.00 96.12 85 THR A O 1
ATOM 712 N N . VAL A 1 86 ? 14.254 4.582 -17.970 1.00 96.19 86 VAL A N 1
ATOM 713 C CA . VAL A 1 86 ? 14.931 3.302 -18.246 1.00 96.19 86 VAL A CA 1
ATOM 714 C C . VAL A 1 86 ? 15.544 2.702 -16.980 1.00 96.19 86 VAL A C 1
ATOM 716 O O . VAL A 1 86 ? 15.351 1.514 -16.713 1.00 96.19 86 VAL A O 1
ATOM 719 N N . CYS A 1 87 ? 16.240 3.504 -16.167 1.00 97.25 87 CYS A N 1
ATOM 720 C CA . CYS A 1 87 ? 16.802 3.040 -14.900 1.00 97.25 87 CYS A CA 1
ATOM 721 C C . CYS A 1 87 ? 15.728 2.430 -13.992 1.00 97.25 87 CYS A C 1
ATOM 723 O O . CYS A 1 87 ? 15.963 1.364 -13.428 1.00 97.25 87 CYS A O 1
ATOM 725 N N . LEU A 1 88 ? 14.555 3.060 -13.888 1.00 97.12 88 LEU A N 1
ATOM 726 C CA . LEU A 1 88 ? 13.461 2.603 -13.029 1.00 97.12 88 LEU A CA 1
ATOM 727 C C . LEU A 1 88 ? 12.700 1.409 -13.604 1.00 97.12 88 LEU A C 1
ATOM 729 O O . LEU A 1 88 ? 12.331 0.511 -12.852 1.00 97.12 88 LEU A O 1
ATOM 733 N N . MET A 1 89 ? 12.529 1.332 -14.926 1.00 95.75 89 MET A N 1
ATOM 734 C CA . MET A 1 89 ? 11.989 0.139 -15.590 1.00 95.75 89 MET A CA 1
ATOM 735 C C . MET A 1 89 ? 12.849 -1.105 -15.315 1.00 95.75 89 MET A C 1
ATOM 737 O O . MET A 1 89 ? 12.325 -2.216 -15.205 1.00 95.75 89 MET A O 1
ATOM 741 N N . ILE A 1 90 ? 14.167 -0.928 -15.183 1.00 95.31 90 ILE A N 1
ATOM 742 C CA . ILE A 1 90 ? 15.117 -2.003 -14.871 1.00 95.31 90 ILE A CA 1
ATOM 743 C C . ILE A 1 90 ? 15.188 -2.271 -13.364 1.00 95.31 90 ILE A C 1
ATOM 745 O O . ILE A 1 90 ? 15.119 -3.429 -12.950 1.00 95.31 90 ILE A O 1
ATOM 749 N N . ASN A 1 91 ? 15.289 -1.216 -12.557 1.00 94.88 91 ASN A N 1
ATOM 750 C CA . ASN A 1 91 ? 15.423 -1.262 -11.108 1.00 94.88 91 ASN A CA 1
ATOM 751 C C . ASN A 1 91 ? 14.532 -0.198 -10.446 1.00 94.88 91 ASN A C 1
ATOM 753 O O . ASN A 1 91 ? 14.927 0.964 -10.320 1.00 94.88 91 ASN A O 1
ATOM 757 N N . GLY A 1 92 ? 13.359 -0.619 -9.963 1.00 94.56 92 GLY A N 1
ATOM 758 C CA . GLY A 1 92 ? 12.392 0.257 -9.294 1.00 94.56 92 GLY A CA 1
ATOM 759 C C . GLY A 1 92 ? 12.897 0.921 -8.005 1.00 94.56 92 GLY A C 1
ATOM 760 O O . GLY A 1 92 ? 12.276 1.877 -7.550 1.00 94.56 92 GLY A O 1
ATOM 761 N N . ASP A 1 93 ? 14.028 0.478 -7.445 1.00 93.88 93 ASP A N 1
ATOM 762 C CA . ASP A 1 93 ? 14.666 1.069 -6.260 1.00 93.88 93 ASP A CA 1
ATOM 763 C C . ASP A 1 93 ? 15.933 1.887 -6.602 1.00 93.88 93 ASP A C 1
ATOM 765 O O . ASP A 1 93 ? 16.798 2.123 -5.756 1.00 93.88 93 ASP A O 1
ATOM 769 N N . CYS A 1 94 ? 16.072 2.365 -7.844 1.00 96.06 94 CYS A N 1
ATOM 770 C CA . CYS A 1 94 ? 17.163 3.265 -8.226 1.00 96.06 94 CYS A CA 1
ATOM 771 C C . CYS A 1 94 ? 16.958 4.680 -7.641 1.00 96.06 94 CYS A C 1
ATOM 773 O O . CYS A 1 94 ? 16.324 5.540 -8.255 1.00 96.06 94 CYS A O 1
ATOM 775 N N . SER A 1 95 ? 17.525 4.947 -6.460 1.00 95.31 95 SER A N 1
ATOM 776 C CA . SER A 1 95 ? 17.376 6.229 -5.747 1.00 95.31 95 SER A CA 1
ATOM 777 C C . SER A 1 95 ? 17.849 7.447 -6.549 1.00 95.31 95 SER A C 1
ATOM 779 O O . SER A 1 95 ? 17.192 8.484 -6.539 1.00 95.31 95 SER A O 1
ATOM 781 N N . ILE A 1 96 ? 18.949 7.318 -7.298 1.00 96.31 96 ILE A N 1
ATOM 782 C CA . ILE A 1 96 ? 19.471 8.392 -8.159 1.00 96.31 96 ILE A CA 1
ATOM 783 C C . ILE A 1 96 ? 18.434 8.780 -9.221 1.00 96.31 96 ILE A C 1
ATOM 785 O O . ILE A 1 96 ? 18.233 9.967 -9.476 1.00 96.31 96 ILE A O 1
ATOM 789 N N . ALA A 1 97 ? 17.751 7.794 -9.809 1.00 96.94 97 ALA A N 1
ATOM 790 C CA . ALA A 1 97 ? 16.721 8.045 -10.806 1.00 96.94 97 ALA A CA 1
ATOM 791 C C . ALA A 1 97 ? 15.489 8.719 -10.193 1.00 96.94 97 ALA A C 1
ATOM 793 O O . ALA A 1 97 ? 15.018 9.711 -10.747 1.00 96.94 97 ALA A O 1
ATOM 794 N N . TRP A 1 98 ? 15.023 8.264 -9.026 1.00 95.75 98 TRP A N 1
ATOM 795 C CA . TRP A 1 98 ? 13.922 8.920 -8.312 1.00 95.75 98 TRP A CA 1
ATOM 796 C C . TRP A 1 98 ? 14.232 10.371 -7.940 1.00 95.75 98 TRP A C 1
ATOM 798 O O . TRP A 1 98 ? 13.406 11.250 -8.181 1.00 95.75 98 TRP A O 1
ATOM 808 N N . ASN A 1 99 ? 15.439 10.642 -7.435 1.00 93.81 99 ASN A N 1
ATOM 809 C CA . ASN A 1 99 ? 15.871 12.001 -7.104 1.00 93.81 99 ASN A CA 1
ATOM 810 C C . ASN A 1 99 ? 15.845 12.909 -8.337 1.00 93.81 99 ASN A C 1
ATOM 812 O O . ASN A 1 99 ? 15.297 14.007 -8.279 1.00 93.81 99 ASN A O 1
ATOM 816 N N . LYS A 1 100 ? 16.361 12.427 -9.476 1.00 94.44 100 LYS A N 1
ATOM 817 C CA . LYS A 1 100 ? 16.313 13.183 -10.732 1.00 94.44 100 LYS A CA 1
ATOM 818 C C . LYS A 1 100 ? 14.881 13.472 -11.156 1.00 94.44 100 LYS A C 1
ATOM 820 O O . LYS A 1 100 ? 14.574 14.612 -11.470 1.00 94.44 100 LYS A O 1
ATOM 825 N N . ARG A 1 101 ? 13.979 12.492 -11.094 1.00 93.44 101 ARG A N 1
ATOM 826 C CA . ARG A 1 101 ? 12.561 12.718 -11.420 1.00 93.44 101 ARG A CA 1
ATOM 827 C C . ARG A 1 101 ? 11.879 13.704 -10.488 1.00 93.44 101 ARG A C 1
ATOM 829 O O . ARG A 1 101 ? 11.011 14.441 -10.931 1.00 93.44 101 ARG A O 1
ATOM 836 N N . PHE A 1 102 ? 12.251 13.737 -9.211 1.00 88.75 102 PHE A N 1
ATOM 837 C CA . PHE A 1 102 ? 11.679 14.686 -8.260 1.00 88.75 102 PHE A CA 1
ATOM 838 C C . PHE A 1 102 ? 12.037 16.144 -8.585 1.00 88.75 102 PHE A C 1
ATOM 840 O O . PHE A 1 102 ? 11.188 17.024 -8.423 1.00 88.75 102 PHE A O 1
ATOM 847 N N . GLU A 1 103 ? 13.265 16.382 -9.062 1.00 90.38 103 GLU A N 1
ATOM 848 C CA . GLU A 1 103 ? 13.741 17.690 -9.540 1.00 90.38 103 GLU A CA 1
ATOM 849 C C . GLU A 1 103 ? 12.997 18.144 -10.810 1.00 90.38 103 GLU A C 1
ATOM 851 O O . GLU A 1 103 ? 12.862 19.342 -11.071 1.00 90.38 103 GLU A O 1
ATOM 856 N N . LEU A 1 104 ? 12.492 17.192 -11.598 1.00 88.31 104 LEU A N 1
ATOM 857 C CA . LEU A 1 104 ? 11.760 17.460 -12.828 1.00 88.31 104 LEU A CA 1
ATOM 858 C C . LEU A 1 104 ? 10.304 17.827 -12.501 1.00 88.31 104 LEU A C 1
ATOM 860 O O . LEU A 1 104 ? 9.617 17.163 -11.726 1.00 88.31 104 LEU A O 1
ATOM 864 N N . LYS A 1 105 ? 9.790 18.887 -13.132 1.00 85.38 105 LYS A N 1
ATOM 865 C CA . LYS A 1 105 ? 8.378 19.298 -13.029 1.00 85.38 105 LYS A CA 1
ATOM 866 C C . LYS A 1 105 ? 7.484 18.443 -13.941 1.00 85.38 105 LYS A C 1
ATOM 868 O O . LYS A 1 105 ? 6.800 18.972 -14.812 1.00 85.38 105 LYS A O 1
ATOM 873 N N . ILE A 1 106 ? 7.548 17.120 -13.786 1.00 89.56 106 ILE A N 1
ATOM 874 C CA . ILE A 1 106 ? 6.751 16.171 -14.578 1.00 89.56 106 ILE A CA 1
ATOM 875 C C . ILE A 1 106 ? 5.281 16.256 -14.148 1.00 89.56 106 ILE A C 1
ATOM 877 O O . ILE A 1 106 ? 4.980 16.498 -12.978 1.00 89.56 106 ILE A O 1
ATOM 881 N N . ASN A 1 107 ? 4.366 16.051 -15.100 1.00 91.38 107 ASN A N 1
ATOM 882 C CA . ASN A 1 107 ? 2.937 15.924 -14.829 1.00 91.38 107 ASN A CA 1
ATOM 883 C C . ASN A 1 107 ? 2.683 14.824 -13.778 1.00 91.38 107 ASN A C 1
ATOM 885 O O . ASN A 1 107 ? 3.037 13.661 -13.975 1.00 91.38 107 ASN A O 1
ATOM 889 N N . GLU A 1 108 ? 2.033 15.186 -12.674 1.00 90.88 108 GLU A N 1
ATOM 890 C CA . GLU A 1 108 ? 1.793 14.281 -11.547 1.00 90.88 108 GLU A CA 1
ATOM 891 C C . GLU A 1 108 ? 0.910 13.085 -11.929 1.00 90.88 108 GLU A C 1
ATOM 893 O O . GLU A 1 108 ? 1.181 11.972 -11.497 1.00 90.88 108 GLU A O 1
ATOM 898 N N . ILE A 1 109 ? -0.102 13.265 -12.785 1.00 90.69 109 ILE A N 1
ATOM 899 C CA . ILE A 1 109 ? -0.973 12.170 -13.250 1.00 90.69 109 ILE A CA 1
ATOM 900 C C . ILE A 1 109 ? -0.157 11.151 -14.052 1.00 90.69 109 ILE A C 1
ATOM 902 O O . ILE A 1 109 ? -0.326 9.941 -13.889 1.00 90.69 109 ILE A O 1
ATOM 906 N N . SER A 1 110 ? 0.759 11.640 -14.889 1.00 92.69 110 SER A N 1
ATOM 907 C CA . SER A 1 110 ? 1.703 10.793 -15.618 1.00 92.69 110 SER A CA 1
ATOM 908 C C . SER A 1 110 ? 2.608 10.013 -14.654 1.00 92.69 110 SER A C 1
ATOM 910 O O . SER A 1 110 ? 2.746 8.799 -14.799 1.00 92.69 110 SER A O 1
ATOM 912 N N . GLU A 1 111 ? 3.168 10.665 -13.629 1.00 93.62 111 GLU A N 1
ATOM 913 C CA . GLU A 1 111 ? 4.006 9.986 -12.626 1.00 93.62 111 GLU A CA 1
ATOM 914 C C . GLU A 1 111 ? 3.235 8.936 -11.812 1.00 93.62 111 GLU A C 1
ATOM 916 O O . GLU A 1 111 ? 3.752 7.852 -11.529 1.00 93.62 111 GLU A O 1
ATOM 921 N N . MET A 1 112 ? 1.973 9.207 -11.480 1.00 93.62 112 MET A N 1
ATOM 922 C CA . MET A 1 112 ? 1.103 8.250 -10.794 1.00 93.62 112 MET A CA 1
ATOM 923 C C . MET A 1 112 ? 0.867 6.988 -11.640 1.00 93.62 112 MET A C 1
ATOM 925 O O . MET A 1 112 ? 0.972 5.874 -11.129 1.00 93.62 112 MET A O 1
ATOM 929 N N . ARG A 1 113 ? 0.643 7.130 -12.953 1.00 93.81 113 ARG A N 1
ATOM 930 C CA . ARG A 1 113 ? 0.521 5.980 -13.871 1.00 93.81 113 ARG A CA 1
ATOM 931 C C . ARG A 1 113 ? 1.836 5.223 -14.045 1.00 93.81 113 ARG A C 1
ATOM 933 O O . ARG A 1 113 ? 1.845 3.993 -14.157 1.00 93.81 113 ARG A O 1
ATOM 940 N N . PHE A 1 114 ? 2.954 5.945 -14.060 1.00 95.44 114 PHE A N 1
ATOM 941 C CA . PHE A 1 114 ? 4.273 5.331 -14.159 1.00 95.44 114 PHE A CA 1
ATOM 942 C C . PHE A 1 114 ? 4.595 4.490 -12.917 1.00 95.44 114 PHE A C 1
ATOM 944 O O . PHE A 1 114 ? 4.957 3.319 -13.044 1.00 95.44 114 PHE A O 1
ATOM 951 N N . THR A 1 115 ? 4.381 5.037 -11.716 1.00 95.25 115 THR A N 1
ATOM 952 C CA . THR A 1 115 ? 4.533 4.286 -10.456 1.00 95.25 115 THR A CA 1
ATOM 953 C C . THR A 1 115 ? 3.591 3.082 -10.386 1.00 95.25 115 THR A C 1
ATOM 955 O O . THR A 1 115 ? 4.004 2.020 -9.918 1.00 95.25 115 THR A O 1
ATOM 958 N N . GLU A 1 116 ? 2.373 3.186 -10.929 1.00 93.81 116 GLU A N 1
ATOM 959 C CA . GLU A 1 116 ? 1.453 2.050 -11.029 1.00 93.81 116 GLU A CA 1
ATOM 960 C C . GLU A 1 116 ? 1.968 0.939 -11.954 1.00 93.81 116 GLU A C 1
ATOM 962 O O . GLU A 1 116 ? 1.894 -0.247 -11.627 1.00 93.81 116 GLU A O 1
ATOM 967 N N . SER A 1 117 ? 2.559 1.307 -13.087 1.00 94.31 117 SER A N 1
ATOM 968 C CA . SER A 1 117 ? 3.181 0.343 -14.002 1.00 94.31 117 SER A CA 1
ATOM 969 C C . SER A 1 117 ? 4.392 -0.341 -13.364 1.00 94.31 117 SER A C 1
ATOM 971 O O . SER A 1 117 ? 4.584 -1.552 -13.505 1.00 94.31 117 SER A O 1
ATOM 973 N N . LEU A 1 118 ? 5.195 0.423 -12.618 1.00 95.06 118 LEU A N 1
ATOM 974 C CA . LEU A 1 118 ? 6.347 -0.098 -11.890 1.00 95.06 118 LEU A CA 1
ATOM 975 C C . LEU A 1 118 ? 5.931 -1.048 -10.766 1.00 95.06 118 LEU A C 1
ATOM 977 O O . LEU A 1 118 ? 6.570 -2.086 -10.602 1.00 95.06 118 LEU A O 1
ATOM 981 N N . SER A 1 119 ? 4.862 -0.758 -10.019 1.00 92.56 119 SER A N 1
ATOM 982 C CA . SER A 1 119 ? 4.428 -1.607 -8.899 1.00 92.56 119 SER A CA 1
ATOM 983 C C . SER A 1 119 ? 3.932 -2.983 -9.353 1.00 92.56 119 SER A C 1
ATOM 985 O O . SER A 1 119 ? 4.157 -3.981 -8.662 1.00 92.56 119 SER A O 1
ATOM 987 N N . LYS A 1 120 ? 3.332 -3.073 -10.551 1.00 91.06 120 LYS A N 1
ATOM 988 C CA . LYS A 1 120 ? 2.945 -4.354 -11.173 1.00 91.06 120 LYS A CA 1
ATOM 989 C C . LYS A 1 120 ? 4.153 -5.264 -11.406 1.00 91.06 120 LYS A C 1
ATOM 991 O O . LYS A 1 120 ? 4.033 -6.483 -11.286 1.00 91.06 120 LYS A O 1
ATOM 996 N N . ARG A 1 121 ? 5.309 -4.672 -11.711 1.00 90.00 121 ARG A N 1
ATOM 997 C CA . ARG A 1 121 ? 6.573 -5.370 -11.961 1.00 90.00 121 ARG A CA 1
ATOM 998 C C . ARG A 1 121 ? 7.365 -5.621 -10.675 1.00 90.00 121 ARG A C 1
ATOM 1000 O O . ARG A 1 121 ? 7.805 -6.740 -10.422 1.00 90.00 121 ARG A O 1
ATOM 1007 N N . PHE A 1 122 ? 7.543 -4.594 -9.851 1.00 90.69 122 PHE A N 1
ATOM 1008 C CA . PHE A 1 122 ? 8.376 -4.619 -8.653 1.00 90.69 122 PHE A CA 1
ATOM 1009 C C . PHE A 1 122 ? 7.524 -4.722 -7.388 1.00 90.69 122 PHE A C 1
ATOM 1011 O O . PHE A 1 122 ? 7.267 -3.740 -6.693 1.00 90.69 122 PHE A O 1
ATOM 1018 N N . LYS A 1 123 ? 7.158 -5.954 -7.021 1.00 82.94 123 LYS A N 1
ATOM 1019 C CA . LYS A 1 123 ? 6.342 -6.235 -5.822 1.00 82.94 123 LYS A CA 1
ATOM 1020 C C . LYS A 1 123 ? 6.963 -5.720 -4.510 1.00 82.94 123 LYS A C 1
ATOM 1022 O O . LYS A 1 123 ? 6.250 -5.444 -3.548 1.00 82.94 123 LYS A O 1
ATOM 1027 N N . LYS A 1 124 ? 8.295 -5.596 -4.466 1.00 83.06 124 LYS A N 1
ATOM 1028 C CA . LYS A 1 124 ? 9.075 -5.150 -3.298 1.00 83.06 124 LYS A CA 1
ATOM 1029 C C . LYS A 1 124 ? 9.682 -3.749 -3.441 1.00 83.06 124 LYS A C 1
ATOM 1031 O O . LYS A 1 124 ? 10.462 -3.375 -2.577 1.00 83.06 124 LYS A O 1
ATOM 1036 N N . GLY A 1 125 ? 9.356 -3.010 -4.505 1.00 84.44 125 GLY A N 1
ATOM 1037 C CA . GLY A 1 125 ? 9.980 -1.713 -4.781 1.00 84.44 125 GLY A CA 1
ATOM 1038 C C . GLY A 1 125 ? 9.538 -0.648 -3.784 1.00 84.44 125 GLY A C 1
ATOM 1039 O O . GLY A 1 125 ? 8.537 0.025 -4.013 1.00 84.44 125 GLY A O 1
ATOM 1040 N N . PHE A 1 126 ? 10.254 -0.519 -2.669 1.00 90.00 126 PHE A N 1
ATOM 1041 C CA . PHE A 1 126 ? 9.936 0.411 -1.585 1.00 90.00 126 PHE A CA 1
ATOM 1042 C C . PHE A 1 126 ? 9.907 1.861 -2.079 1.00 90.00 126 PHE A C 1
ATOM 1044 O O . PHE A 1 126 ? 8.985 2.605 -1.740 1.00 90.00 126 PHE A O 1
ATOM 1051 N N . LEU A 1 127 ? 10.876 2.249 -2.918 1.00 94.62 127 LEU A N 1
ATOM 1052 C CA . LEU A 1 127 ? 10.987 3.631 -3.382 1.00 94.62 127 LEU A CA 1
ATOM 1053 C C . LEU A 1 127 ? 9.848 4.045 -4.319 1.00 94.62 127 LEU A C 1
ATOM 1055 O O . LEU A 1 127 ? 9.568 5.235 -4.415 1.00 94.62 127 LEU A O 1
ATOM 1059 N N . ILE A 1 128 ? 9.148 3.092 -4.944 1.00 94.38 128 ILE A N 1
ATOM 1060 C CA . ILE A 1 128 ? 7.966 3.377 -5.772 1.00 94.38 128 ILE A CA 1
ATOM 1061 C C . ILE A 1 128 ? 6.870 4.014 -4.914 1.00 94.38 128 ILE A C 1
ATOM 1063 O O . ILE A 1 128 ? 6.335 5.061 -5.267 1.00 94.38 128 ILE A O 1
ATOM 1067 N N . TYR A 1 129 ? 6.556 3.394 -3.774 1.00 93.31 129 TYR A N 1
ATOM 1068 C CA . TYR A 1 129 ? 5.503 3.864 -2.874 1.00 93.31 129 TYR A CA 1
ATOM 1069 C C . TYR A 1 129 ? 5.918 5.160 -2.188 1.00 93.31 129 TYR A C 1
ATOM 1071 O O . TYR A 1 129 ? 5.144 6.108 -2.177 1.00 93.31 129 TYR A O 1
ATOM 1079 N N . TYR A 1 130 ? 7.169 5.245 -1.728 1.00 93.50 130 TYR A N 1
ATOM 1080 C CA . TYR A 1 130 ? 7.701 6.473 -1.140 1.00 93.50 130 TYR A CA 1
ATOM 1081 C C . TYR A 1 130 ? 7.650 7.659 -2.117 1.00 93.50 130 TYR A C 1
ATOM 1083 O O . TYR A 1 130 ? 7.200 8.743 -1.759 1.00 93.50 130 TYR A O 1
ATOM 1091 N N . TYR A 1 131 ? 8.046 7.461 -3.379 1.00 93.94 131 TYR A N 1
ATOM 1092 C CA . TYR A 1 131 ? 7.939 8.511 -4.392 1.00 93.94 131 TYR A CA 1
ATOM 1093 C C . TYR A 1 131 ? 6.481 8.930 -4.621 1.00 93.94 131 TYR A C 1
ATOM 1095 O O . TYR A 1 131 ? 6.188 10.116 -4.761 1.00 93.94 131 TYR A O 1
ATOM 1103 N N . ARG A 1 132 ? 5.551 7.973 -4.589 1.00 93.31 132 ARG A N 1
ATOM 1104 C CA . ARG A 1 132 ? 4.115 8.241 -4.711 1.00 93.31 132 ARG A CA 1
ATOM 1105 C C . ARG A 1 132 ? 3.574 9.097 -3.568 1.00 93.31 132 ARG A C 1
ATOM 1107 O O . ARG A 1 132 ? 2.859 10.063 -3.822 1.00 93.31 132 ARG A O 1
ATOM 1114 N N . GLU A 1 133 ? 3.993 8.817 -2.334 1.00 93.56 133 GLU A N 1
ATOM 1115 C CA . GLU A 1 133 ? 3.695 9.655 -1.162 1.00 93.56 133 GLU A CA 1
ATOM 1116 C C . GLU A 1 133 ? 4.203 11.090 -1.383 1.00 93.56 133 GLU A C 1
ATOM 1118 O O . GLU A 1 133 ? 3.491 12.066 -1.130 1.00 93.56 133 GLU A O 1
ATOM 1123 N N . MET A 1 134 ? 5.416 11.239 -1.928 1.00 91.50 134 MET A N 1
ATOM 1124 C CA . MET A 1 134 ? 6.014 12.549 -2.200 1.00 91.50 134 MET A CA 1
ATOM 1125 C C . MET A 1 134 ? 5.248 13.357 -3.255 1.00 91.50 134 MET A C 1
ATOM 1127 O O . MET A 1 134 ? 5.132 14.573 -3.093 1.00 91.50 134 MET A O 1
ATOM 1131 N N . ILE A 1 135 ? 4.717 12.719 -4.309 1.00 91.56 135 ILE A N 1
ATOM 1132 C CA . ILE A 1 135 ? 3.884 13.393 -5.324 1.00 91.56 135 ILE A CA 1
ATOM 1133 C C . ILE A 1 135 ? 2.706 14.096 -4.643 1.00 91.56 135 ILE A C 1
ATOM 1135 O O . ILE A 1 135 ? 2.481 15.284 -4.864 1.00 91.56 135 ILE A O 1
ATOM 1139 N N . TYR A 1 136 ? 1.995 13.395 -3.761 1.00 91.06 136 TYR A N 1
ATOM 1140 C CA . TYR A 1 136 ? 0.880 13.982 -3.021 1.00 91.06 136 TYR A CA 1
ATOM 1141 C C . TYR A 1 136 ? 1.325 15.026 -1.994 1.00 91.06 136 TYR A C 1
ATOM 1143 O O . TYR A 1 136 ? 0.687 16.073 -1.861 1.00 91.06 136 TYR A O 1
ATOM 1151 N N . SER A 1 137 ? 2.445 14.778 -1.313 1.00 85.75 137 SER A N 1
ATOM 1152 C CA . SER A 1 137 ? 2.957 15.639 -0.241 1.00 85.75 137 SER A CA 1
ATOM 1153 C C . SER A 1 137 ? 3.349 17.038 -0.731 1.00 85.75 137 SER A C 1
ATOM 1155 O O . SER A 1 137 ? 3.217 18.004 0.021 1.00 85.75 137 SER A O 1
ATOM 1157 N N . LYS A 1 138 ? 3.737 17.196 -2.009 1.00 85.06 138 LYS A N 1
ATOM 1158 C CA . LYS A 1 138 ? 4.016 18.511 -2.630 1.00 85.06 138 LYS A CA 1
ATOM 1159 C C . LYS A 1 138 ? 2.859 19.505 -2.497 1.00 85.06 138 LYS A C 1
ATOM 1161 O O . LYS A 1 138 ? 3.078 20.712 -2.528 1.00 85.06 138 LYS A O 1
ATOM 1166 N N . ARG A 1 139 ? 1.629 19.008 -2.364 1.00 83.50 139 ARG A N 1
ATOM 1167 C CA . ARG A 1 139 ? 0.414 19.827 -2.354 1.00 83.50 139 ARG A CA 1
ATOM 1168 C C . ARG A 1 139 ? 0.073 20.383 -0.968 1.00 83.50 139 ARG A C 1
ATOM 1170 O O . ARG A 1 139 ? -0.832 21.206 -0.881 1.00 83.50 139 ARG A O 1
ATOM 1177 N N . ASN A 1 140 ? 0.764 19.931 0.087 1.00 82.50 140 ASN A N 1
ATOM 1178 C CA . ASN A 1 140 ? 0.562 20.329 1.487 1.00 82.50 140 ASN A CA 1
ATOM 1179 C C . ASN A 1 140 ? -0.922 20.383 1.911 1.00 82.50 140 ASN A C 1
ATOM 1181 O O . ASN A 1 140 ? -1.381 21.337 2.537 1.00 82.50 140 ASN A O 1
ATOM 1185 N N . ARG A 1 141 ? -1.697 19.372 1.502 1.00 89.00 141 ARG A N 1
ATOM 1186 C CA . ARG A 1 141 ? -3.122 19.230 1.817 1.00 89.00 141 ARG A CA 1
ATOM 1187 C C . ARG A 1 141 ? -3.491 17.761 1.966 1.00 89.00 141 ARG A C 1
ATOM 1189 O O . ARG A 1 141 ? -2.833 16.902 1.381 1.00 89.00 141 ARG A O 1
ATOM 1196 N N . LEU A 1 142 ? -4.598 17.502 2.656 1.00 91.12 142 LEU A N 1
ATOM 1197 C CA . LEU A 1 142 ? -5.224 16.183 2.662 1.00 91.12 142 LEU A CA 1
ATOM 1198 C C . LEU A 1 142 ? -5.709 15.794 1.257 1.00 91.12 142 LEU A C 1
ATOM 1200 O O . LEU A 1 142 ? -6.043 16.645 0.416 1.00 91.12 142 LEU A O 1
ATOM 1204 N N . LEU A 1 143 ? -5.742 14.488 1.009 1.00 92.69 143 LEU A N 1
ATOM 1205 C CA . LEU A 1 143 ? -6.242 13.901 -0.228 1.00 92.69 143 LEU A CA 1
ATOM 1206 C C . LEU A 1 143 ? -7.750 14.135 -0.387 1.00 92.69 143 LEU A C 1
ATOM 1208 O O . LEU A 1 143 ? -8.530 13.987 0.557 1.00 92.69 143 LEU A O 1
ATOM 1212 N N . LYS A 1 144 ? -8.163 14.475 -1.612 1.00 94.81 144 LYS A N 1
ATOM 1213 C CA . LYS A 1 144 ? -9.578 14.522 -2.005 1.00 94.81 144 LYS A CA 1
ATOM 1214 C C . LYS A 1 144 ? -10.147 13.107 -2.047 1.00 94.81 144 LYS A C 1
ATOM 1216 O O . LYS A 1 144 ? -9.405 12.155 -2.251 1.00 94.81 144 LYS A O 1
ATOM 1221 N N . GLN A 1 145 ? -11.469 12.976 -1.961 1.00 94.94 145 GLN A N 1
ATOM 1222 C CA . GLN A 1 145 ? -12.142 11.674 -1.944 1.00 94.94 145 GLN A CA 1
ATOM 1223 C C . GLN A 1 145 ? -11.759 10.763 -3.119 1.00 94.94 145 GLN A C 1
ATOM 1225 O O . GLN A 1 145 ? -11.452 9.592 -2.910 1.00 94.94 145 GLN A O 1
ATOM 1230 N N . GLU A 1 146 ? -11.731 11.296 -4.341 1.00 95.38 146 GLU A N 1
ATOM 1231 C CA . GLU A 1 146 ? -11.331 10.540 -5.537 1.00 95.38 146 GLU A CA 1
ATOM 1232 C C . GLU A 1 146 ? -9.882 10.048 -5.450 1.00 95.38 146 GLU A C 1
ATOM 1234 O O . GLU A 1 146 ? -9.591 8.906 -5.800 1.00 95.38 146 GLU A O 1
ATOM 1239 N N . GLU A 1 147 ? -8.984 10.888 -4.928 1.00 94.56 147 GLU A N 1
ATOM 1240 C CA . GLU A 1 147 ? -7.572 10.557 -4.730 1.00 94.56 147 GLU A CA 1
ATOM 1241 C C . GLU A 1 147 ? -7.435 9.465 -3.668 1.00 94.56 147 GLU A C 1
ATOM 1243 O O . GLU A 1 147 ? -6.765 8.470 -3.912 1.00 94.56 147 GLU A O 1
ATOM 1248 N N . SER A 1 148 ? -8.129 9.597 -2.533 1.00 95.94 148 SER A N 1
ATOM 1249 C CA . SER A 1 148 ? -8.128 8.603 -1.454 1.00 95.94 148 SER A CA 1
ATOM 1250 C C . SER A 1 148 ? -8.626 7.237 -1.929 1.00 95.94 148 SER A C 1
ATOM 1252 O O . SER A 1 148 ? -7.995 6.219 -1.651 1.00 95.94 148 SER A O 1
ATOM 1254 N N . LYS A 1 149 ? -9.729 7.203 -2.689 1.00 96.38 149 LYS A N 1
ATOM 1255 C CA . LYS A 1 149 ? -10.296 5.960 -3.234 1.00 96.38 149 LYS A CA 1
ATOM 1256 C C . LYS A 1 149 ? -9.410 5.337 -4.305 1.00 96.38 149 LYS A C 1
ATOM 1258 O O . LYS A 1 149 ? -9.240 4.118 -4.329 1.00 96.38 149 LYS A O 1
ATOM 1263 N N . TYR A 1 150 ? -8.842 6.151 -5.192 1.00 95.50 150 TYR A N 1
ATOM 1264 C CA . TYR A 1 150 ? -7.881 5.674 -6.183 1.00 95.50 150 TYR A CA 1
ATOM 1265 C C . TYR A 1 150 ? -6.651 5.063 -5.498 1.00 95.50 150 TYR A C 1
ATOM 1267 O O . TYR A 1 150 ? -6.250 3.948 -5.836 1.00 95.50 150 TYR A O 1
ATOM 1275 N N . GLU A 1 151 ? -6.115 5.749 -4.487 1.00 95.88 151 GLU A N 1
ATOM 1276 C CA . GLU A 1 151 ? -4.958 5.311 -3.710 1.00 95.88 151 GLU A CA 1
ATOM 1277 C C . GLU A 1 151 ? -5.218 3.984 -3.005 1.00 95.88 151 GLU A C 1
ATOM 1279 O O . GLU A 1 151 ? -4.443 3.039 -3.160 1.00 95.88 151 GLU A O 1
ATOM 1284 N N . PHE A 1 152 ? -6.348 3.893 -2.300 1.00 97.12 152 PHE A N 1
ATOM 1285 C CA . PHE A 1 152 ? -6.778 2.695 -1.591 1.00 97.12 152 PHE A CA 1
ATOM 1286 C C . PHE A 1 152 ? -6.922 1.496 -2.538 1.00 97.12 152 PHE A C 1
ATOM 1288 O O . PHE A 1 152 ? -6.374 0.421 -2.283 1.00 97.12 152 PHE A O 1
ATOM 1295 N N . ASN A 1 153 ? -7.588 1.681 -3.681 1.00 95.81 153 ASN A N 1
ATOM 1296 C CA . ASN A 1 153 ? -7.765 0.626 -4.680 1.00 95.81 153 ASN A CA 1
ATOM 1297 C C . ASN A 1 153 ? -6.442 0.171 -5.302 1.00 95.81 153 ASN A C 1
ATOM 1299 O O . ASN A 1 153 ? -6.262 -1.014 -5.588 1.00 95.81 153 ASN A O 1
ATOM 1303 N N . PHE A 1 154 ? -5.515 1.096 -5.537 1.00 94.31 154 PHE A N 1
ATOM 1304 C CA . PHE A 1 154 ? -4.192 0.761 -6.047 1.00 94.31 154 PHE A CA 1
ATOM 1305 C C . PHE A 1 154 ? -3.424 -0.128 -5.064 1.00 94.31 154 PHE A C 1
ATOM 1307 O O . PHE A 1 154 ? -2.928 -1.196 -5.437 1.00 94.31 154 PHE A O 1
ATOM 1314 N N . ILE A 1 155 ? -3.324 0.301 -3.804 1.00 95.19 155 ILE A N 1
ATOM 1315 C CA . ILE A 1 155 ? -2.455 -0.364 -2.837 1.00 95.19 155 ILE A CA 1
ATOM 1316 C C . ILE A 1 155 ? -3.035 -1.704 -2.374 1.00 95.19 155 ILE A C 1
ATOM 1318 O O . ILE A 1 155 ? -2.292 -2.675 -2.245 1.00 95.19 155 ILE A O 1
ATOM 1322 N N . THR A 1 156 ? -4.358 -1.821 -2.227 1.00 94.56 156 THR A N 1
ATOM 1323 C CA . THR A 1 156 ? -5.010 -3.098 -1.880 1.00 94.56 156 THR A CA 1
ATOM 1324 C C . THR A 1 156 ? -4.853 -4.142 -2.988 1.00 94.56 156 THR A C 1
ATOM 1326 O O . THR A 1 156 ? -4.580 -5.309 -2.698 1.00 94.56 156 THR A O 1
ATOM 1329 N N . LYS A 1 157 ? -4.893 -3.735 -4.267 1.00 92.38 157 LYS A N 1
ATOM 1330 C CA . LYS A 1 157 ? -4.540 -4.607 -5.406 1.00 92.38 157 LYS A CA 1
ATOM 1331 C C . LYS A 1 157 ? -3.073 -5.044 -5.392 1.00 92.38 157 LYS A C 1
ATOM 1333 O O . LYS A 1 157 ? -2.757 -6.133 -5.870 1.00 92.38 157 LYS A O 1
ATOM 1338 N N . ALA A 1 158 ? -2.162 -4.210 -4.892 1.00 91.81 158 ALA A N 1
ATOM 1339 C CA . ALA A 1 158 ? -0.762 -4.597 -4.729 1.00 91.81 158 ALA A CA 1
ATOM 1340 C C . ALA A 1 158 ? -0.597 -5.613 -3.584 1.00 91.81 158 ALA A C 1
ATOM 1342 O O . ALA A 1 158 ? 0.090 -6.622 -3.761 1.00 91.81 158 ALA A O 1
ATOM 1343 N N . ILE A 1 159 ? -1.283 -5.398 -2.454 1.00 92.62 159 ILE A N 1
ATOM 1344 C CA . ILE A 1 159 ? -1.280 -6.306 -1.296 1.00 92.62 159 ILE A CA 1
ATOM 1345 C C . ILE A 1 159 ? -1.863 -7.672 -1.668 1.00 92.62 159 ILE A C 1
ATOM 1347 O O . ILE A 1 159 ? -1.262 -8.688 -1.330 1.00 92.62 159 ILE A O 1
ATOM 1351 N N . SER A 1 160 ? -2.950 -7.737 -2.446 1.00 90.06 160 SER A N 1
ATOM 1352 C CA . SER A 1 160 ? -3.532 -9.027 -2.859 1.00 90.06 160 SER A CA 1
ATOM 1353 C C . SER A 1 160 ? -2.562 -9.896 -3.675 1.00 90.06 160 SER A C 1
ATOM 1355 O O . SER A 1 160 ? -2.617 -11.122 -3.621 1.00 90.06 160 SER A O 1
ATOM 1357 N N . LYS A 1 161 ? -1.616 -9.274 -4.393 1.00 87.50 161 LYS A N 1
ATOM 1358 C CA . LYS A 1 161 ? -0.555 -9.963 -5.150 1.00 87.50 161 LYS A CA 1
ATOM 1359 C C . LYS A 1 161 ? 0.691 -10.274 -4.317 1.00 87.50 161 LYS A C 1
ATOM 1361 O O . LYS A 1 161 ? 1.518 -11.088 -4.749 1.00 87.50 161 LYS A O 1
ATOM 1366 N N . TYR A 1 162 ? 0.883 -9.580 -3.195 1.00 87.44 162 TYR A N 1
ATOM 1367 C CA . TYR A 1 162 ? 2.035 -9.717 -2.306 1.00 87.44 162 TYR A CA 1
ATOM 1368 C C . TYR A 1 162 ? 1.680 -9.333 -0.859 1.00 87.44 162 TYR A C 1
ATOM 1370 O O . TYR A 1 162 ? 2.072 -8.280 -0.354 1.00 87.44 162 TYR A O 1
ATOM 1378 N N . SER A 1 163 ? 0.986 -10.236 -0.165 1.00 83.62 163 SER A N 1
ATOM 1379 C CA . SER A 1 163 ? 0.433 -10.010 1.180 1.00 83.62 163 SER A CA 1
ATOM 1380 C C . SER A 1 163 ? 1.472 -9.864 2.294 1.00 83.62 163 SER A C 1
ATOM 1382 O O . SER A 1 163 ? 1.138 -9.512 3.410 1.00 83.62 163 SER A O 1
ATOM 1384 N N . ARG A 1 164 ? 2.759 -10.115 2.031 1.00 78.19 164 ARG A N 1
ATOM 1385 C CA . ARG A 1 164 ? 3.839 -9.963 3.029 1.00 78.19 164 ARG A CA 1
ATOM 1386 C C . ARG A 1 164 ? 4.678 -8.699 2.823 1.00 78.19 164 ARG A C 1
ATOM 1388 O O . ARG A 1 164 ? 5.797 -8.596 3.325 1.00 78.19 164 ARG A O 1
ATOM 1395 N N . GLY A 1 165 ? 4.185 -7.745 2.034 1.00 85.00 165 GLY A N 1
ATOM 1396 C CA . GLY A 1 165 ? 4.877 -6.487 1.765 1.00 85.00 165 GLY A CA 1
ATOM 1397 C C . GLY A 1 165 ? 4.679 -5.459 2.867 1.00 85.00 165 GLY A C 1
ATOM 1398 O O . GLY A 1 165 ? 3.768 -4.650 2.771 1.00 85.00 165 GLY A O 1
ATOM 1399 N N . TYR A 1 166 ? 5.562 -5.435 3.872 1.00 87.75 166 TYR A N 1
ATOM 1400 C CA . TYR A 1 166 ? 5.509 -4.461 4.976 1.00 87.75 166 TYR A CA 1
ATOM 1401 C C . TYR A 1 166 ? 5.359 -3.004 4.502 1.00 87.75 166 TYR A C 1
ATOM 1403 O O . TYR A 1 166 ? 4.557 -2.245 5.040 1.00 87.75 166 TYR A O 1
ATOM 1411 N N . HIS A 1 167 ? 6.085 -2.614 3.452 1.00 88.69 167 HIS A N 1
ATOM 1412 C CA . HIS A 1 167 ? 6.004 -1.274 2.865 1.00 88.69 167 HIS A CA 1
ATOM 1413 C C . HIS A 1 167 ? 4.626 -0.949 2.275 1.00 88.69 167 HIS A C 1
ATOM 1415 O O . HIS A 1 167 ? 4.249 0.216 2.258 1.00 88.69 167 HIS A O 1
ATOM 1421 N N . LEU A 1 168 ? 3.859 -1.954 1.843 1.00 93.19 168 LEU A N 1
ATOM 1422 C CA . LEU A 1 168 ? 2.505 -1.759 1.324 1.00 93.19 168 LEU A CA 1
ATOM 1423 C C . LEU A 1 168 ? 1.528 -1.392 2.442 1.00 93.19 168 LEU A C 1
ATOM 1425 O O . LEU A 1 168 ? 0.749 -0.453 2.312 1.00 93.19 168 LEU A O 1
ATOM 1429 N N . TYR A 1 169 ? 1.614 -2.097 3.571 1.00 94.12 169 TYR A N 1
ATOM 1430 C CA . TYR A 1 169 ? 0.822 -1.780 4.758 1.00 94.12 169 TYR A CA 1
ATOM 1431 C C . TYR A 1 169 ? 1.242 -0.439 5.371 1.00 94.12 169 TYR A C 1
ATOM 1433 O O . TYR A 1 169 ? 0.389 0.331 5.803 1.00 94.12 169 TYR A O 1
ATOM 1441 N N . LYS A 1 170 ? 2.541 -0.103 5.339 1.00 94.25 170 LYS A N 1
ATOM 1442 C CA . LYS A 1 170 ? 3.023 1.235 5.715 1.00 94.25 170 LYS A CA 1
ATOM 1443 C C . LYS A 1 170 ? 2.394 2.328 4.842 1.00 94.25 170 LYS A C 1
ATOM 1445 O O . LYS A 1 170 ? 2.001 3.363 5.366 1.00 94.25 170 LYS A O 1
ATOM 1450 N N . HIS A 1 171 ? 2.263 2.083 3.542 1.00 95.31 171 HIS A N 1
ATOM 1451 C CA . HIS A 1 171 ? 1.641 3.022 2.614 1.00 95.31 171 HIS A CA 1
ATOM 1452 C C . HIS A 1 171 ? 0.131 3.190 2.863 1.00 95.31 171 HIS A C 1
ATOM 1454 O O . HIS A 1 171 ? -0.382 4.302 2.791 1.00 95.31 171 HIS A O 1
ATOM 1460 N N . ILE A 1 172 ? -0.582 2.118 3.243 1.00 96.19 172 ILE A N 1
ATOM 1461 C CA . ILE A 1 172 ? -1.970 2.224 3.736 1.00 96.19 172 ILE A CA 1
ATOM 1462 C C . ILE A 1 172 ? -2.044 3.124 4.976 1.00 96.19 172 ILE A C 1
ATOM 1464 O O . ILE A 1 172 ? -2.912 3.989 5.044 1.00 96.19 172 ILE A O 1
ATOM 1468 N N . LEU A 1 173 ? -1.149 2.938 5.952 1.00 95.44 173 LEU A N 1
ATOM 1469 C CA . LEU A 1 173 ? -1.127 3.777 7.156 1.00 95.44 173 LEU A CA 1
ATOM 1470 C C . LEU A 1 173 ? -0.855 5.245 6.806 1.00 95.44 173 LEU A C 1
ATOM 1472 O O . LEU A 1 173 ? -1.549 6.124 7.307 1.00 95.44 173 LEU A O 1
ATOM 1476 N N . TRP A 1 174 ? 0.079 5.504 5.885 1.00 95.69 174 TRP A N 1
ATOM 1477 C CA . TRP A 1 174 ? 0.301 6.849 5.356 1.00 95.69 174 TRP A CA 1
ATOM 1478 C C . TRP A 1 174 ? -0.975 7.430 4.731 1.00 95.69 174 TRP A C 1
ATOM 1480 O O . TRP A 1 174 ? -1.349 8.550 5.068 1.00 95.69 174 TRP A O 1
ATOM 1490 N N . LEU A 1 175 ? -1.677 6.673 3.881 1.00 96.19 175 LEU A N 1
ATOM 1491 C CA . LEU A 1 175 ? -2.935 7.108 3.265 1.00 96.19 175 LEU A CA 1
ATOM 1492 C C . LEU A 1 175 ? -3.979 7.471 4.328 1.00 96.19 175 LEU A C 1
ATOM 1494 O O . LEU A 1 175 ? -4.608 8.523 4.234 1.00 96.19 175 LEU A O 1
ATOM 1498 N N . ILE A 1 176 ? -4.134 6.628 5.349 1.00 95.50 176 ILE A N 1
ATOM 1499 C CA . ILE A 1 176 ? -5.049 6.855 6.4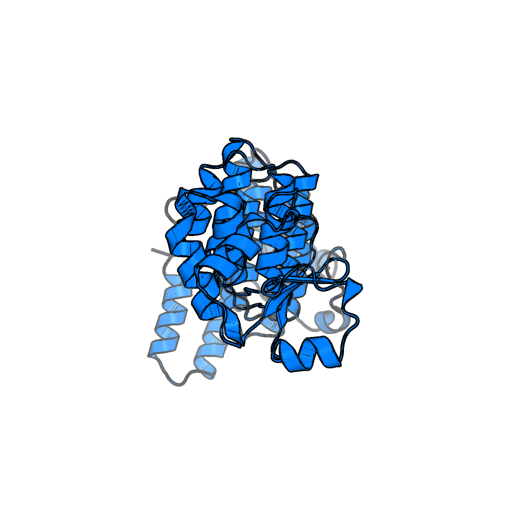74 1.00 95.50 176 ILE A CA 1
ATOM 1500 C C . ILE A 1 176 ? -4.721 8.171 7.197 1.00 95.50 176 ILE A C 1
ATOM 1502 O O . ILE A 1 176 ? -5.631 8.932 7.510 1.00 95.50 176 ILE A O 1
ATOM 1506 N N . ASP A 1 177 ? -3.437 8.480 7.387 1.00 92.69 177 ASP A N 1
ATOM 1507 C CA . ASP A 1 177 ? -2.990 9.719 8.035 1.00 92.69 177 ASP A CA 1
ATOM 1508 C C . ASP A 1 177 ? -3.085 10.968 7.127 1.00 92.69 177 ASP A C 1
ATOM 1510 O O . ASP A 1 177 ? -3.027 12.092 7.624 1.00 92.69 177 ASP A O 1
ATOM 1514 N N . HIS A 1 178 ? -3.226 10.800 5.805 1.00 94.19 178 HIS A N 1
ATOM 1515 C CA . HIS A 1 178 ? -3.180 11.890 4.813 1.00 94.19 178 HIS A CA 1
ATOM 1516 C C . HIS A 1 178 ? -4.486 12.072 4.024 1.00 94.19 178 HIS A C 1
ATOM 1518 O O . HIS A 1 178 ? -4.531 12.820 3.042 1.00 94.19 178 HIS A O 1
ATOM 1524 N N . CYS A 1 179 ? -5.577 11.440 4.450 1.00 94.00 179 CYS A N 1
ATOM 1525 C CA . CYS A 1 179 ? -6.911 11.657 3.899 1.00 94.00 179 CYS A CA 1
ATOM 1526 C C . CYS A 1 179 ? -7.911 12.059 4.986 1.00 94.00 179 CYS A C 1
ATOM 1528 O O . CYS A 1 179 ? -7.664 11.898 6.178 1.00 94.00 179 CYS A O 1
ATOM 1530 N N . TYR A 1 180 ? -9.070 12.566 4.567 1.00 93.50 180 TYR A N 1
ATOM 1531 C CA . TYR A 1 180 ? -10.236 12.538 5.442 1.00 93.50 180 TYR A CA 1
ATOM 1532 C C . TYR A 1 180 ? -10.722 11.094 5.516 1.00 93.50 180 TYR A C 1
ATOM 1534 O O . TYR A 1 180 ? -11.118 10.531 4.495 1.00 93.50 180 TYR A O 1
ATOM 1542 N N . ILE A 1 181 ? -10.669 10.494 6.706 1.00 92.88 181 ILE A N 1
ATOM 1543 C CA . ILE A 1 181 ? -10.954 9.067 6.882 1.00 92.88 181 ILE A CA 1
ATOM 1544 C C . ILE A 1 181 ? -12.351 8.679 6.373 1.00 92.88 181 ILE A C 1
ATOM 1546 O O . ILE A 1 181 ? -12.501 7.616 5.779 1.00 92.88 181 ILE A O 1
ATOM 1550 N N . ASP A 1 182 ? -13.335 9.578 6.468 1.00 93.19 182 ASP A N 1
ATOM 1551 C CA . ASP A 1 182 ? -14.700 9.403 5.945 1.00 93.19 182 ASP A CA 1
ATOM 1552 C C . ASP A 1 182 ? -14.739 9.054 4.450 1.00 93.19 182 ASP A C 1
ATOM 1554 O O . ASP A 1 182 ? -15.678 8.416 3.974 1.00 93.19 182 ASP A O 1
ATOM 1558 N N . HIS A 1 183 ? -13.710 9.434 3.687 1.00 94.44 183 HIS A N 1
ATOM 1559 C CA . HIS A 1 183 ? -13.616 9.115 2.266 1.00 94.44 183 HIS A CA 1
ATOM 1560 C C . HIS A 1 183 ? -13.495 7.614 1.986 1.00 94.44 183 HIS A C 1
ATOM 1562 O O . HIS A 1 183 ? -13.929 7.178 0.916 1.00 94.44 183 HIS A O 1
ATOM 1568 N N . ILE A 1 184 ? -12.867 6.864 2.899 1.00 95.19 184 ILE A N 1
ATOM 1569 C CA . ILE A 1 184 ? -12.456 5.462 2.711 1.00 95.19 184 ILE A CA 1
ATOM 1570 C C . ILE A 1 184 ? -12.725 4.575 3.937 1.00 95.19 184 ILE A C 1
ATOM 1572 O O . ILE A 1 184 ? -12.359 3.404 3.927 1.00 95.19 184 ILE A O 1
ATOM 1576 N N . TYR A 1 185 ? -13.367 5.098 4.987 1.00 93.81 185 TYR A N 1
ATOM 1577 C CA . TYR A 1 185 ? -13.636 4.385 6.240 1.00 93.81 185 TYR A CA 1
ATOM 1578 C C . TYR A 1 185 ? -14.308 3.032 5.993 1.00 93.81 185 TYR A C 1
ATOM 1580 O O . TYR A 1 185 ? -13.763 1.994 6.362 1.00 93.81 185 TYR A O 1
ATOM 1588 N N . PHE A 1 186 ? -15.456 3.035 5.309 1.00 90.94 186 PHE A N 1
ATOM 1589 C CA . PHE A 1 186 ? -16.201 1.808 5.028 1.00 90.94 186 PHE A CA 1
ATOM 1590 C C . PHE A 1 186 ? -15.410 0.836 4.148 1.00 90.94 186 PHE A C 1
ATOM 1592 O O . PHE A 1 186 ? -15.407 -0.365 4.414 1.00 90.94 186 PHE A O 1
ATOM 1599 N N . ASP A 1 187 ? -14.695 1.356 3.148 1.00 93.88 187 ASP A N 1
ATOM 1600 C CA . ASP A 1 187 ? -13.889 0.549 2.233 1.00 93.88 187 ASP A CA 1
ATOM 1601 C C . ASP A 1 187 ? -12.746 -0.169 2.981 1.00 93.88 187 ASP A C 1
ATOM 1603 O O . ASP A 1 187 ? -12.546 -1.372 2.797 1.00 93.88 187 ASP A O 1
ATOM 1607 N N . ILE A 1 188 ? -12.033 0.530 3.879 1.00 95.69 188 ILE A N 1
ATOM 1608 C CA . ILE A 1 188 ? -10.963 -0.073 4.689 1.00 95.69 188 ILE A CA 1
ATOM 1609 C C . ILE A 1 188 ? -11.531 -1.054 5.712 1.00 95.69 188 ILE A C 1
ATOM 1611 O O . ILE A 1 188 ? -10.989 -2.149 5.856 1.00 95.69 188 ILE A O 1
ATOM 1615 N N . MET A 1 189 ? -12.598 -0.685 6.428 1.00 93.81 189 MET A N 1
ATOM 1616 C CA . MET A 1 189 ? -13.186 -1.552 7.452 1.00 93.81 189 MET A CA 1
ATOM 1617 C C . MET A 1 189 ? -13.623 -2.886 6.844 1.00 93.81 189 MET A C 1
ATOM 1619 O O . MET A 1 189 ? -13.244 -3.936 7.365 1.00 93.81 189 MET A O 1
ATOM 1623 N N . LYS A 1 190 ? -14.303 -2.846 5.691 1.00 90.50 190 LYS A N 1
ATOM 1624 C CA . LYS A 1 190 ? -14.678 -4.041 4.928 1.00 90.50 190 LYS A CA 1
ATOM 1625 C C . LYS A 1 190 ? -13.466 -4.863 4.497 1.00 90.50 190 LYS A C 1
ATOM 1627 O O . LYS A 1 190 ? -13.420 -6.066 4.724 1.00 90.50 190 LYS A O 1
ATOM 1632 N N . TRP A 1 191 ? -12.469 -4.215 3.898 1.00 94.44 191 TRP A N 1
ATOM 1633 C CA . TRP A 1 191 ? -11.271 -4.898 3.414 1.00 94.44 191 TRP A CA 1
ATOM 1634 C C . TRP A 1 191 ? -10.485 -5.582 4.542 1.00 94.44 191 TRP A C 1
ATOM 1636 O O . TRP A 1 191 ? -10.046 -6.723 4.394 1.00 94.44 191 TRP A O 1
ATOM 1646 N N . CYS A 1 192 ? -10.337 -4.915 5.691 1.00 94.50 192 CYS A N 1
ATOM 1647 C CA . CYS A 1 192 ? -9.721 -5.504 6.874 1.00 94.50 192 CYS A CA 1
ATOM 1648 C C . CYS A 1 192 ? -10.519 -6.700 7.390 1.00 94.50 192 CYS A C 1
ATOM 1650 O O . CYS A 1 192 ? -9.922 -7.702 7.764 1.00 94.50 192 CYS A O 1
ATOM 1652 N N . GLU A 1 193 ? -11.845 -6.606 7.415 1.00 90.00 193 GLU A N 1
ATOM 1653 C CA . GLU A 1 193 ? -12.721 -7.682 7.875 1.00 90.00 193 GLU A CA 1
ATOM 1654 C C . GLU A 1 193 ? -12.601 -8.936 7.008 1.00 90.00 193 GLU A C 1
ATOM 1656 O O . GLU A 1 193 ? -12.293 -10.011 7.523 1.00 90.00 193 GLU A O 1
ATOM 1661 N N . GLU A 1 194 ? -12.744 -8.784 5.690 1.00 88.25 194 GLU A N 1
ATOM 1662 C CA . GLU A 1 194 ? -12.566 -9.871 4.723 1.00 88.25 194 GLU A CA 1
ATOM 1663 C C . GLU A 1 194 ? -11.166 -10.487 4.838 1.00 88.25 194 GLU A C 1
ATOM 1665 O O . GLU A 1 194 ? -11.006 -11.709 4.837 1.00 88.25 194 GLU A O 1
ATOM 1670 N N . GLY A 1 195 ? -10.133 -9.653 4.974 1.00 89.69 195 GLY A N 1
ATOM 1671 C CA . GLY A 1 195 ? -8.760 -10.121 5.117 1.00 89.69 195 GLY A CA 1
ATOM 1672 C C . GLY A 1 195 ? -8.506 -10.876 6.428 1.00 89.69 195 GLY A C 1
ATOM 1673 O O . GLY A 1 195 ? -7.886 -11.933 6.393 1.00 89.69 195 GLY A O 1
ATOM 1674 N N . ILE A 1 196 ? -9.028 -10.395 7.562 1.00 90.75 196 ILE A N 1
ATOM 1675 C CA . ILE A 1 196 ? -8.871 -11.036 8.881 1.00 90.75 196 ILE A CA 1
ATOM 1676 C C . ILE A 1 196 ? -9.647 -12.356 8.953 1.00 90.75 196 ILE A C 1
ATOM 1678 O O . ILE A 1 196 ? -9.191 -13.305 9.585 1.00 90.75 196 ILE A O 1
ATOM 1682 N N . ILE A 1 197 ? -10.811 -12.445 8.308 1.00 85.69 197 ILE A N 1
ATOM 1683 C CA . ILE A 1 197 ? -11.576 -13.697 8.241 1.00 85.69 197 ILE A CA 1
ATOM 1684 C C . ILE A 1 197 ? -10.829 -14.743 7.406 1.00 85.69 197 ILE A C 1
ATOM 1686 O O . ILE A 1 197 ? -10.798 -15.914 7.781 1.00 85.69 197 ILE A O 1
ATOM 1690 N N . ASN A 1 198 ? -10.191 -14.321 6.312 1.00 86.69 198 ASN A N 1
ATOM 1691 C CA . ASN A 1 198 ? -9.392 -15.204 5.464 1.00 86.69 198 ASN A CA 1
ATOM 1692 C C . ASN A 1 198 ? -8.053 -15.608 6.109 1.00 86.69 198 ASN A C 1
ATOM 1694 O O . ASN A 1 198 ? -7.618 -16.747 5.951 1.00 86.69 198 ASN A O 1
ATOM 1698 N N . ASP A 1 199 ? -7.400 -14.694 6.831 1.00 88.38 199 ASP A N 1
ATOM 1699 C CA . ASP A 1 199 ? -6.162 -14.935 7.576 1.00 88.38 199 ASP A CA 1
ATOM 1700 C C . ASP A 1 199 ? -6.196 -14.215 8.930 1.00 88.38 199 ASP A C 1
ATOM 1702 O O . ASP A 1 199 ? -5.742 -13.080 9.099 1.00 88.38 199 ASP A O 1
ATOM 1706 N N . SER A 1 200 ? -6.699 -14.924 9.937 1.00 86.44 200 SER A N 1
ATOM 1707 C CA . SER A 1 200 ? -6.811 -14.406 11.303 1.00 86.44 200 SER A CA 1
ATOM 1708 C C . SER A 1 200 ? -5.473 -14.326 12.046 1.00 86.44 200 SER A C 1
ATOM 1710 O O . SER A 1 200 ? -5.443 -13.979 13.225 1.00 86.44 200 SER A O 1
ATOM 1712 N N . SER A 1 201 ? -4.353 -14.620 11.378 1.00 87.81 201 SER A N 1
ATOM 1713 C CA . SER A 1 201 ? -3.006 -14.368 11.891 1.00 87.81 201 SER A CA 1
ATOM 1714 C C . SER A 1 201 ? -2.414 -13.026 11.432 1.00 87.81 201 SER A C 1
ATOM 1716 O O . SER A 1 201 ? -1.346 -12.645 11.922 1.00 87.81 201 SER A O 1
ATOM 1718 N N . ASP A 1 202 ? -3.090 -12.290 10.535 1.00 89.31 202 ASP A N 1
ATOM 1719 C CA . ASP A 1 202 ? -2.574 -11.043 9.962 1.00 89.31 202 ASP A CA 1
ATOM 1720 C C . ASP A 1 202 ? -2.687 -9.849 10.930 1.00 89.31 202 ASP A C 1
ATOM 1722 O O . ASP A 1 202 ? -3.656 -9.083 10.969 1.00 89.31 202 ASP A O 1
ATOM 1726 N N . TYR A 1 203 ? -1.604 -9.648 11.677 1.00 90.31 203 TYR A N 1
ATOM 1727 C CA . TYR A 1 203 ? -1.377 -8.489 12.537 1.00 90.31 203 TYR A CA 1
ATOM 1728 C C . TYR A 1 203 ? -1.498 -7.138 11.822 1.00 90.31 203 TYR A C 1
ATOM 1730 O O . TYR A 1 203 ? -1.884 -6.145 12.444 1.00 90.31 203 TYR A O 1
ATOM 1738 N N . SER A 1 204 ? -1.134 -7.069 10.541 1.00 93.31 204 SER A N 1
ATOM 1739 C CA . SER A 1 204 ? -1.086 -5.807 9.800 1.00 93.31 204 SER A CA 1
ATOM 1740 C C . SER A 1 204 ? -2.494 -5.288 9.542 1.00 93.31 204 SER A C 1
ATOM 1742 O O . SER A 1 204 ? -2.750 -4.099 9.732 1.00 93.31 204 SER A O 1
ATOM 1744 N N . LEU A 1 205 ? -3.423 -6.181 9.189 1.00 93.50 205 LEU A N 1
ATOM 1745 C CA . LEU A 1 205 ? -4.833 -5.839 8.997 1.00 93.50 205 LEU A CA 1
ATOM 1746 C C . LEU A 1 205 ? -5.497 -5.394 10.298 1.00 93.50 205 LEU A C 1
ATOM 1748 O O . LEU A 1 205 ? -6.209 -4.394 10.304 1.00 93.50 205 LEU A O 1
ATOM 1752 N N . MET A 1 206 ? -5.220 -6.075 11.411 1.00 93.50 206 MET A N 1
ATOM 1753 C CA . MET A 1 206 ? -5.738 -5.671 12.723 1.00 93.50 206 MET A CA 1
ATOM 1754 C C . MET A 1 206 ? -5.183 -4.317 13.165 1.00 93.50 206 MET A C 1
ATOM 1756 O O . MET A 1 206 ? -5.919 -3.486 13.697 1.00 93.50 206 MET A O 1
ATOM 1760 N N . ASN A 1 207 ? -3.900 -4.054 12.901 1.00 93.12 207 ASN A N 1
ATOM 1761 C CA . ASN A 1 207 ? -3.289 -2.761 13.191 1.00 93.12 207 ASN A CA 1
ATOM 1762 C C . ASN A 1 207 ? -3.867 -1.633 12.318 1.00 93.12 207 ASN A C 1
ATOM 1764 O O . ASN A 1 207 ? -4.081 -0.526 12.806 1.00 93.12 207 ASN A O 1
ATOM 1768 N N . ILE A 1 208 ? -4.173 -1.908 11.048 1.00 95.81 208 ILE A N 1
ATOM 1769 C CA . ILE A 1 208 ? -4.854 -0.950 10.166 1.00 95.81 208 ILE A CA 1
ATOM 1770 C C . ILE A 1 208 ? -6.277 -0.689 10.649 1.00 95.81 208 ILE A C 1
ATOM 1772 O O . ILE A 1 208 ? -6.647 0.470 10.825 1.00 95.81 208 ILE A O 1
ATOM 1776 N N . ARG A 1 209 ? -7.056 -1.741 10.927 1.00 94.94 209 ARG A N 1
ATOM 1777 C CA . ARG A 1 209 ? -8.428 -1.616 11.435 1.00 94.94 209 ARG A CA 1
ATOM 1778 C C . ARG A 1 209 ? -8.459 -0.810 12.733 1.00 94.94 209 ARG A C 1
ATOM 1780 O O . ARG A 1 209 ? -9.255 0.112 12.870 1.00 94.94 209 ARG A O 1
ATOM 1787 N N . LYS A 1 210 ? -7.526 -1.089 13.651 1.00 93.81 210 LYS A N 1
ATOM 1788 C CA . LYS A 1 210 ? -7.285 -0.283 14.856 1.00 93.81 210 LYS A CA 1
ATOM 1789 C C . LYS A 1 210 ? -7.046 1.191 14.507 1.00 93.81 210 LYS A C 1
ATOM 1791 O O . LYS A 1 210 ? -7.726 2.048 15.059 1.00 93.81 210 LYS A O 1
ATOM 1796 N N . ARG A 1 211 ? -6.098 1.492 13.611 1.00 94.44 211 ARG A N 1
ATOM 1797 C CA . ARG A 1 211 ? -5.747 2.876 13.252 1.00 94.44 211 ARG A CA 1
ATOM 1798 C C . ARG A 1 211 ? -6.935 3.636 12.658 1.00 94.44 211 ARG A C 1
ATOM 1800 O O . ARG A 1 211 ? -7.138 4.798 12.991 1.00 94.44 211 ARG A O 1
ATOM 1807 N N . VAL A 1 212 ? -7.740 2.979 11.823 1.00 95.25 212 VAL A N 1
ATOM 1808 C CA . VAL A 1 212 ? -8.971 3.563 11.269 1.00 95.25 212 VAL A CA 1
ATOM 1809 C C . VAL A 1 212 ? -9.962 3.917 12.375 1.00 95.25 212 VAL A C 1
ATOM 1811 O O . VAL A 1 212 ? -10.475 5.032 12.380 1.00 95.25 212 VAL A O 1
ATOM 1814 N N . ILE A 1 213 ? -10.187 3.015 13.336 1.00 93.56 213 ILE A N 1
ATOM 1815 C CA . ILE A 1 213 ? -11.058 3.264 14.497 1.00 93.56 213 ILE A CA 1
ATOM 1816 C C . ILE A 1 213 ? -10.546 4.453 15.317 1.00 93.56 213 ILE A C 1
ATOM 1818 O O . ILE A 1 213 ? -11.335 5.320 15.689 1.00 93.56 213 ILE A O 1
ATOM 1822 N N . GLU A 1 214 ? -9.238 4.514 15.580 1.00 92.69 214 GLU A N 1
ATOM 1823 C CA . GLU A 1 214 ? -8.624 5.619 16.324 1.00 92.69 214 GLU A CA 1
ATOM 1824 C C . GLU A 1 214 ? -8.886 6.970 15.658 1.00 92.69 214 GLU A C 1
ATOM 1826 O O . GLU A 1 214 ? -9.365 7.893 16.313 1.00 92.69 214 GLU A O 1
ATOM 1831 N N . ILE A 1 215 ? -8.626 7.089 14.354 1.00 92.75 215 ILE A N 1
ATOM 1832 C CA . ILE A 1 215 ? -8.822 8.356 13.642 1.00 92.75 215 ILE A CA 1
ATOM 1833 C C . ILE A 1 215 ? -10.310 8.695 13.528 1.00 92.75 215 ILE A C 1
ATOM 1835 O O . ILE A 1 215 ? -10.704 9.811 13.866 1.00 92.75 215 ILE A O 1
ATOM 1839 N N . TYR A 1 216 ? -11.141 7.742 13.098 1.00 92.56 216 TYR A N 1
ATOM 1840 C CA . TYR A 1 216 ? -12.567 7.970 12.849 1.00 92.56 216 TYR A CA 1
ATOM 1841 C C . TYR A 1 216 ? -13.315 8.424 14.108 1.00 92.56 216 TYR A C 1
ATOM 1843 O O . TYR A 1 216 ? -14.121 9.349 14.058 1.00 92.56 216 TYR A O 1
ATOM 1851 N N . TYR A 1 217 ? -12.992 7.843 15.266 1.00 90.94 217 TYR A N 1
ATOM 1852 C CA . TYR A 1 217 ? -13.601 8.226 16.543 1.00 90.94 217 TYR A CA 1
ATOM 1853 C C . TYR A 1 217 ? -12.782 9.248 17.344 1.00 90.94 217 TYR A C 1
ATOM 1855 O O . TYR A 1 217 ? -13.086 9.489 18.513 1.00 90.94 217 TYR A O 1
ATOM 1863 N N . SER A 1 218 ? -11.768 9.877 16.736 1.00 91.25 218 SER A N 1
ATOM 1864 C CA . SER A 1 218 ? -10.921 10.891 17.383 1.00 91.25 218 SER A CA 1
ATOM 1865 C C . SER A 1 218 ? -10.335 10.418 18.725 1.00 91.25 218 SER A C 1
ATOM 1867 O O . SER A 1 218 ? -10.403 11.117 19.743 1.00 91.25 218 SER A O 1
ATOM 1869 N N . ILE A 1 219 ? -9.796 9.200 18.734 1.00 91.44 219 ILE A N 1
ATOM 1870 C CA . ILE A 1 219 ? -9.125 8.577 19.873 1.00 91.44 219 ILE A CA 1
ATOM 1871 C C . ILE A 1 219 ? -7.611 8.684 19.680 1.00 91.44 219 ILE A C 1
ATOM 1873 O O . ILE A 1 219 ? -7.071 8.316 18.640 1.00 91.44 219 ILE A O 1
ATOM 1877 N N . GLU A 1 220 ? -6.912 9.149 20.709 1.00 89.12 220 GLU A N 1
ATOM 1878 C CA . GLU A 1 220 ? -5.458 9.280 20.729 1.00 89.12 220 GLU A CA 1
ATOM 1879 C C . GLU A 1 220 ? -4.832 8.352 21.761 1.00 89.12 220 GLU A C 1
ATOM 1881 O O . GLU A 1 220 ? -5.391 8.123 22.832 1.00 89.12 220 GLU A O 1
ATOM 1886 N N . PHE A 1 221 ? -3.641 7.847 21.453 1.00 85.06 221 PHE A N 1
ATOM 1887 C CA . PHE A 1 221 ? -2.825 7.087 22.388 1.00 85.06 221 PHE A CA 1
ATOM 1888 C C . PHE A 1 221 ? -1.696 7.978 22.913 1.00 85.06 221 PHE A C 1
ATOM 1890 O O . PHE A 1 221 ? -0.780 8.331 22.171 1.00 85.06 221 PHE A O 1
ATOM 1897 N N . ILE A 1 222 ? -1.777 8.370 24.184 1.00 83.44 222 ILE A N 1
ATOM 1898 C CA . ILE A 1 222 ? -0.837 9.282 24.849 1.00 83.44 222 ILE A CA 1
ATOM 1899 C C . ILE A 1 222 ? -0.396 8.624 26.155 1.00 83.44 222 ILE A C 1
ATOM 1901 O O . ILE A 1 222 ? -1.230 8.109 26.891 1.00 83.44 222 ILE A O 1
ATOM 1905 N N . ASN A 1 223 ? 0.901 8.639 26.473 1.00 81.25 223 ASN A N 1
ATOM 1906 C CA . ASN A 1 223 ? 1.432 8.120 27.745 1.00 81.25 223 ASN A CA 1
ATOM 1907 C C . ASN A 1 223 ? 0.875 6.729 28.120 1.00 81.25 223 ASN A C 1
ATOM 1909 O O . ASN A 1 223 ? 0.365 6.524 29.219 1.00 81.25 223 ASN A O 1
ATOM 1913 N N . ASN A 1 224 ? 0.925 5.787 27.176 1.00 75.25 224 ASN A N 1
ATOM 1914 C CA . ASN A 1 224 ? 0.423 4.415 27.322 1.00 75.25 224 ASN A CA 1
ATOM 1915 C C . ASN A 1 224 ? -1.089 4.269 27.587 1.00 75.25 224 ASN A C 1
ATOM 1917 O O . ASN A 1 224 ? -1.545 3.186 27.950 1.00 75.25 224 ASN A O 1
ATOM 1921 N N . SER A 1 225 ? -1.883 5.320 27.376 1.00 79.06 225 SER A N 1
ATOM 1922 C CA . SER A 1 225 ? -3.328 5.320 27.613 1.00 79.06 225 SER A CA 1
ATOM 1923 C C . SER A 1 225 ? -4.102 5.906 26.434 1.00 79.06 225 SER A C 1
ATOM 1925 O O . SER A 1 225 ? -3.621 6.790 25.728 1.00 79.06 225 SER A O 1
ATOM 1927 N N . TYR A 1 226 ? -5.325 5.417 26.226 1.00 85.69 226 TYR A N 1
ATOM 1928 C CA . TYR A 1 226 ? -6.231 5.959 25.213 1.00 85.69 226 TYR A CA 1
ATOM 1929 C C . TYR A 1 226 ? -7.046 7.130 25.764 1.00 85.69 226 TYR A C 1
ATOM 1931 O O . TYR A 1 226 ? -7.574 7.061 26.877 1.00 85.69 226 TYR A O 1
ATOM 1939 N N . PHE A 1 227 ? -7.211 8.168 24.949 1.00 85.75 227 PHE A N 1
ATOM 1940 C CA . PHE A 1 227 ? -7.993 9.366 25.238 1.00 85.75 227 PHE A CA 1
ATOM 1941 C C . PHE A 1 227 ? -8.941 9.660 24.081 1.00 85.75 227 PHE A C 1
ATOM 1943 O O . PHE A 1 227 ? -8.515 9.747 22.936 1.00 85.75 227 PHE A O 1
ATOM 1950 N N . ILE A 1 228 ? -10.225 9.848 24.377 1.00 87.69 228 ILE A N 1
ATOM 1951 C CA . ILE A 1 228 ? -11.234 10.217 23.384 1.00 87.69 228 ILE A CA 1
ATOM 1952 C C . ILE A 1 228 ? -11.446 11.733 23.385 1.00 87.69 228 ILE A C 1
ATOM 1954 O O . ILE A 1 228 ? -11.713 12.326 24.434 1.00 87.69 228 ILE A O 1
ATOM 1958 N N . LYS A 1 229 ? -11.324 12.364 22.212 1.00 86.81 229 LYS A N 1
ATOM 1959 C CA . LYS A 1 229 ? -11.526 13.813 22.040 1.00 86.81 229 LYS A CA 1
ATOM 1960 C C . LYS A 1 229 ? -12.978 14.210 21.802 1.00 86.81 229 LYS A C 1
ATOM 1962 O O . LYS A 1 229 ? -13.302 15.385 21.937 1.00 86.81 229 LYS A O 1
ATOM 1967 N N . LEU A 1 230 ? -13.845 13.258 21.458 1.00 81.44 230 LEU A N 1
ATOM 1968 C CA . LEU A 1 230 ? -15.262 13.539 21.241 1.00 81.44 230 LEU A CA 1
ATOM 1969 C C . LEU A 1 230 ? -15.905 14.138 22.500 1.00 81.44 230 LEU A C 1
ATOM 1971 O O . LEU A 1 230 ? -15.639 13.725 23.638 1.00 81.44 230 LEU A O 1
ATOM 1975 N N . ASN A 1 231 ? -16.753 15.142 22.277 1.00 76.25 231 ASN A N 1
ATOM 1976 C CA . ASN A 1 231 ? -17.460 15.833 23.350 1.00 76.25 231 ASN A CA 1
ATOM 1977 C C . ASN A 1 231 ? -18.565 14.966 23.950 1.00 76.25 231 ASN A C 1
ATOM 1979 O O . ASN A 1 231 ? -18.712 14.993 25.168 1.00 76.25 231 ASN A O 1
ATOM 1983 N N . GLU A 1 232 ? -19.255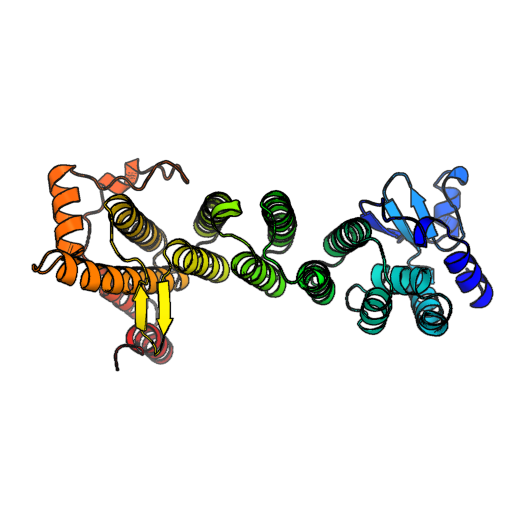 14.188 23.112 1.00 80.62 232 GLU A N 1
ATOM 1984 C CA . GLU A 1 232 ? -20.369 13.313 23.481 1.00 80.62 232 GLU A CA 1
ATOM 1985 C C . GLU A 1 232 ? -20.213 11.930 22.842 1.00 80.62 232 GLU A C 1
ATOM 1987 O O . GLU A 1 232 ? -19.731 11.801 21.711 1.00 80.62 232 GLU A O 1
ATOM 1992 N N . ILE A 1 233 ? -20.663 10.892 23.551 1.00 83.88 233 ILE A N 1
ATOM 1993 C CA . ILE A 1 233 ? -20.706 9.515 23.044 1.00 83.88 233 ILE A CA 1
ATOM 1994 C C . ILE A 1 233 ? -22.163 9.099 22.816 1.00 83.88 233 ILE A C 1
ATOM 1996 O O . ILE A 1 233 ? -22.894 8.736 23.745 1.00 83.88 233 ILE A O 1
ATOM 2000 N N . ASN A 1 234 ? -22.578 9.114 21.549 1.00 82.81 234 ASN A N 1
ATOM 2001 C CA . ASN A 1 234 ? -23.925 8.724 21.138 1.00 82.81 234 ASN A CA 1
ATOM 2002 C C . ASN A 1 234 ? -24.124 7.191 21.112 1.00 82.81 234 ASN A C 1
ATOM 2004 O O . ASN A 1 234 ? -23.201 6.407 21.349 1.00 82.81 234 ASN A O 1
ATOM 2008 N N . GLN A 1 235 ? -25.355 6.758 20.829 1.00 78.69 235 GLN A N 1
ATOM 2009 C CA . GLN A 1 235 ? -25.716 5.338 20.786 1.00 78.69 235 GLN A CA 1
ATOM 2010 C C . GLN A 1 235 ? -24.968 4.565 19.686 1.00 78.69 235 GLN A C 1
ATOM 2012 O O . GLN A 1 235 ? -24.475 3.473 19.941 1.00 78.69 235 GLN A O 1
ATOM 2017 N N . GLN A 1 236 ? -24.789 5.167 18.509 1.00 81.88 236 GLN A N 1
ATOM 2018 C CA . GLN A 1 236 ? -24.091 4.546 17.381 1.00 81.88 236 GLN A CA 1
ATOM 2019 C C . GLN A 1 236 ? -22.637 4.182 17.721 1.00 81.88 236 GLN A C 1
ATOM 2021 O O . GLN A 1 236 ? -22.166 3.107 17.356 1.00 81.88 236 GLN A O 1
ATOM 2026 N N . ILE A 1 237 ? -21.928 5.046 18.456 1.00 84.00 237 ILE A N 1
ATOM 2027 C CA . ILE A 1 237 ? -20.562 4.762 18.918 1.00 84.00 237 ILE A CA 1
ATOM 2028 C C . ILE A 1 237 ? -20.570 3.568 19.878 1.00 84.00 237 ILE A C 1
ATOM 2030 O O . ILE A 1 237 ? -19.742 2.667 19.751 1.00 84.00 237 ILE A O 1
ATOM 2034 N N . LYS A 1 238 ? -21.517 3.520 20.824 1.00 79.31 238 LYS A N 1
ATOM 2035 C CA . LYS A 1 238 ? -21.637 2.391 21.763 1.00 79.31 238 LYS A CA 1
ATOM 2036 C C . LYS A 1 238 ? -21.865 1.078 21.015 1.00 79.31 238 LYS A C 1
ATOM 2038 O O . LYS A 1 238 ? -21.158 0.106 21.276 1.00 79.31 238 LYS A O 1
ATOM 2043 N N . ASP A 1 239 ? -22.799 1.080 20.069 1.00 75.31 239 ASP A N 1
ATOM 2044 C CA . ASP A 1 239 ? -23.163 -0.095 19.275 1.00 75.31 239 ASP A CA 1
ATOM 2045 C C . ASP A 1 239 ? -21.996 -0.588 18.415 1.00 75.31 239 ASP A C 1
ATOM 2047 O O . ASP A 1 239 ? -21.770 -1.798 18.317 1.00 75.31 239 ASP A O 1
ATOM 2051 N N . PHE A 1 240 ? -21.204 0.334 17.855 1.00 85.25 240 PHE A N 1
ATOM 2052 C CA . PHE A 1 240 ? -19.989 -0.002 17.117 1.00 85.25 240 PHE A CA 1
ATOM 2053 C C . PHE A 1 240 ? -18.993 -0.771 17.992 1.00 85.25 240 PHE A C 1
ATOM 2055 O O . PHE A 1 240 ? -18.603 -1.883 17.646 1.00 85.25 240 PHE A O 1
ATOM 2062 N N . PHE A 1 241 ? -18.610 -0.227 19.152 1.00 84.25 241 PHE A N 1
ATOM 2063 C CA . PHE A 1 241 ? -17.596 -0.863 20.003 1.00 84.25 241 PHE A CA 1
ATOM 2064 C C . PHE A 1 241 ? -18.055 -2.206 20.578 1.00 84.25 241 PHE A C 1
ATOM 2066 O O . PHE A 1 241 ? -17.238 -3.108 20.765 1.00 84.25 241 PHE A O 1
ATOM 2073 N N . ILE A 1 242 ? -19.356 -2.370 20.824 1.00 76.00 242 ILE A N 1
ATOM 2074 C CA . ILE A 1 242 ? -19.934 -3.661 21.214 1.00 76.00 242 ILE A CA 1
ATOM 2075 C C . ILE A 1 242 ? -19.839 -4.655 20.065 1.00 76.00 242 ILE A C 1
ATOM 2077 O O . ILE A 1 242 ? -19.379 -5.777 20.273 1.00 76.00 242 ILE A O 1
ATOM 2081 N N . SER A 1 243 ? -20.236 -4.241 18.861 1.00 75.25 243 SER A N 1
ATOM 2082 C CA . SER A 1 243 ? -20.167 -5.087 17.669 1.00 75.25 243 SER A CA 1
ATOM 2083 C C . SER A 1 243 ? -18.732 -5.533 17.400 1.00 75.25 243 SER A C 1
ATOM 2085 O O . SER A 1 243 ? -18.492 -6.722 17.215 1.00 75.25 243 SER A O 1
ATOM 2087 N N . GLU A 1 244 ? -17.774 -4.608 17.481 1.00 85.50 244 GLU A N 1
ATOM 2088 C CA . GLU A 1 244 ? -16.350 -4.879 17.282 1.00 85.50 244 GLU A CA 1
ATOM 2089 C C . GLU A 1 244 ? -15.807 -5.868 18.324 1.00 85.50 244 GLU A C 1
ATOM 2091 O O . GLU A 1 244 ? -15.126 -6.836 17.984 1.00 85.50 244 GLU A O 1
ATOM 2096 N N . TYR A 1 245 ? -16.160 -5.672 19.599 1.00 82.56 245 TYR A N 1
ATOM 2097 C CA . TYR A 1 245 ? -15.765 -6.560 20.691 1.00 82.56 245 TYR A CA 1
ATOM 2098 C C . TYR A 1 245 ? -16.323 -7.978 20.525 1.00 82.56 245 TYR A C 1
ATOM 2100 O O . TYR A 1 245 ? -15.605 -8.965 20.717 1.00 82.56 245 TYR A O 1
ATOM 2108 N N . VAL A 1 246 ? -17.606 -8.098 20.179 1.00 72.88 246 VAL A N 1
ATOM 2109 C CA . VAL A 1 246 ? -18.268 -9.394 19.975 1.00 72.88 246 VAL A CA 1
ATOM 2110 C C . VAL A 1 246 ? -17.710 -10.090 18.737 1.00 72.88 246 VAL A C 1
ATOM 2112 O O . VAL A 1 246 ? -17.473 -11.298 18.777 1.00 72.88 246 VAL A O 1
ATOM 2115 N N . TRP A 1 247 ? -17.432 -9.340 17.670 1.00 79.12 247 TRP A N 1
ATOM 2116 C CA . TRP A 1 247 ? -16.829 -9.858 16.446 1.00 79.12 247 TRP A CA 1
ATOM 2117 C C . TRP A 1 247 ? -15.452 -10.479 16.707 1.00 79.12 247 TRP A C 1
ATOM 2119 O O . TRP A 1 247 ? -15.267 -11.673 16.464 1.00 79.12 247 TRP A O 1
ATOM 2129 N N . VAL A 1 248 ? -14.511 -9.738 17.305 1.00 84.56 248 VAL A N 1
ATOM 2130 C CA . VAL A 1 248 ? -13.177 -10.291 17.607 1.00 84.56 248 VAL A CA 1
ATOM 2131 C C . VAL A 1 248 ? -13.241 -11.427 18.633 1.00 84.56 248 VAL A C 1
ATOM 2133 O O . VAL A 1 248 ? -12.523 -12.417 18.501 1.00 84.56 248 VAL A O 1
ATOM 2136 N N . SER A 1 249 ? -14.148 -11.356 19.614 1.00 75.19 249 SER A N 1
ATOM 2137 C CA . SER A 1 249 ? -14.370 -12.461 20.560 1.00 75.19 249 SER A CA 1
ATOM 2138 C C . SER A 1 249 ? -14.850 -13.727 19.847 1.00 75.19 249 SER A C 1
ATOM 2140 O O . SER A 1 249 ? -14.399 -14.823 20.174 1.00 75.19 249 SER A O 1
ATOM 2142 N N . THR A 1 250 ? -15.720 -13.591 18.847 1.00 70.62 250 THR A N 1
ATOM 2143 C CA . THR A 1 250 ? -16.188 -14.712 18.021 1.00 70.62 250 THR A CA 1
ATOM 2144 C C . THR A 1 250 ? -15.033 -15.327 17.237 1.00 70.62 250 THR A C 1
ATOM 2146 O O . THR A 1 250 ? -14.851 -16.542 17.262 1.00 70.62 250 THR A O 1
ATOM 2149 N N . LEU A 1 251 ? -14.201 -14.500 16.598 1.00 76.75 251 LEU A N 1
ATOM 2150 C CA . LEU A 1 251 ? -13.028 -14.979 15.864 1.00 76.75 251 LEU A CA 1
ATOM 2151 C C . LEU A 1 251 ? -12.035 -15.717 16.765 1.00 76.75 251 LEU A C 1
ATOM 2153 O O . LEU A 1 251 ? -11.484 -16.732 16.34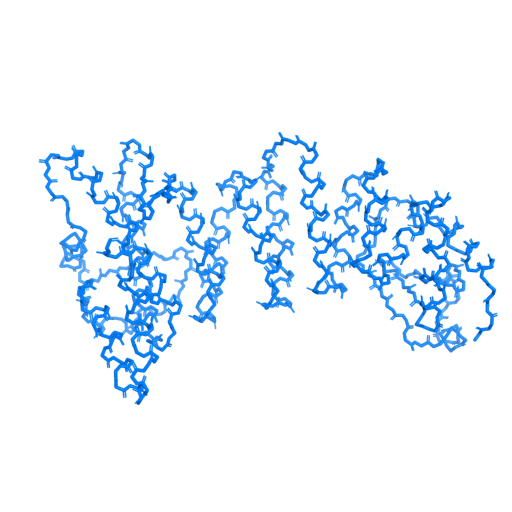7 1.00 76.75 251 LEU A O 1
ATOM 2157 N N . ILE A 1 252 ? -11.847 -15.251 18.001 1.00 75.88 252 ILE A N 1
ATOM 2158 C CA . ILE A 1 252 ? -11.042 -15.936 19.018 1.00 75.88 252 ILE A CA 1
ATOM 2159 C C . ILE A 1 252 ? -11.607 -17.322 19.340 1.00 75.88 252 ILE A C 1
ATOM 2161 O O . ILE A 1 252 ? -10.842 -18.271 19.457 1.00 75.88 252 ILE A O 1
ATOM 2165 N N . HIS A 1 253 ? -12.927 -17.461 19.483 1.00 68.50 253 HIS A N 1
ATOM 2166 C CA . HIS A 1 253 ? -13.536 -18.767 19.758 1.00 68.50 253 HIS A CA 1
ATOM 2167 C C . HIS A 1 253 ? -13.341 -19.735 18.590 1.00 68.50 253 HIS A C 1
ATOM 2169 O O . HIS A 1 253 ? -13.099 -20.920 18.808 1.00 68.50 253 HIS A O 1
ATOM 2175 N N . LEU A 1 254 ? -13.425 -19.227 17.358 1.00 67.62 254 LEU A N 1
ATOM 2176 C CA . LEU A 1 254 ? -13.203 -20.021 16.152 1.00 67.62 254 LEU A CA 1
ATOM 2177 C C . LEU A 1 254 ? -11.723 -20.376 15.960 1.00 67.62 254 LEU A C 1
ATOM 2179 O O . LEU A 1 254 ? -11.415 -21.473 15.503 1.00 67.62 254 LEU A O 1
ATOM 2183 N N . ASN A 1 255 ? -10.809 -19.469 16.314 1.00 71.94 255 ASN A N 1
ATOM 2184 C CA . ASN A 1 255 ? -9.376 -19.636 16.094 1.00 71.94 255 ASN A CA 1
ATOM 2185 C C . ASN A 1 255 ? -8.523 -19.184 17.299 1.00 71.94 255 ASN A C 1
ATOM 2187 O O . ASN A 1 255 ? -7.735 -18.234 17.195 1.00 71.94 255 ASN A O 1
ATOM 2191 N N . PRO A 1 256 ? -8.616 -19.876 18.448 1.00 70.31 256 PRO A N 1
ATOM 2192 C CA . PRO A 1 256 ? -7.973 -19.448 19.694 1.00 70.31 256 PRO A CA 1
ATOM 2193 C C . PRO A 1 256 ? -6.440 -19.432 19.626 1.00 70.31 256 PRO A C 1
ATOM 2195 O O . PRO A 1 256 ? -5.796 -18.763 20.429 1.00 70.31 256 PRO A O 1
ATOM 2198 N N . GLN A 1 257 ? -5.845 -20.134 18.661 1.00 74.31 257 GLN A N 1
ATOM 2199 C CA . GLN A 1 257 ? -4.403 -20.220 18.447 1.00 74.31 257 GLN A CA 1
ATOM 2200 C C . GLN A 1 257 ? -3.754 -18.962 17.853 1.00 74.31 257 GLN A C 1
ATOM 2202 O O . GLN A 1 257 ? -2.524 -18.873 17.850 1.00 74.31 257 GLN A O 1
ATOM 2207 N N . HIS A 1 258 ? -4.524 -18.031 17.282 1.00 79.94 258 HIS A N 1
ATOM 2208 C CA . HIS A 1 258 ? -3.951 -16.862 16.615 1.00 79.94 258 HIS A CA 1
ATOM 2209 C C . HIS A 1 258 ? -3.787 -15.698 17.589 1.00 79.94 258 HIS A C 1
ATOM 2211 O O . HIS A 1 258 ? -4.716 -14.942 17.851 1.00 79.94 258 HIS A O 1
ATOM 2217 N N . GLU A 1 259 ? -2.560 -15.534 18.088 1.00 82.25 259 GLU A N 1
ATOM 2218 C CA . GLU A 1 259 ? -2.156 -14.483 19.037 1.00 82.25 259 GLU A CA 1
ATOM 2219 C C . GLU A 1 259 ? -2.553 -13.063 18.567 1.00 82.25 259 GLU A C 1
ATOM 2221 O O . GLU A 1 259 ? -2.899 -12.214 19.387 1.00 82.25 259 GLU A O 1
ATOM 2226 N N . SER A 1 260 ? -2.600 -12.813 17.252 1.00 86.62 260 SER A N 1
ATOM 2227 C CA . SER A 1 260 ? -3.002 -11.510 16.703 1.00 86.62 260 SER A CA 1
ATOM 2228 C C . SER A 1 260 ? -4.424 -11.099 17.113 1.00 86.62 260 SER A C 1
ATOM 2230 O O . SER A 1 260 ? -4.623 -9.966 17.558 1.00 86.62 260 SER A O 1
ATOM 2232 N N . LEU A 1 261 ? -5.383 -12.037 17.093 1.00 84.69 261 LEU A N 1
ATOM 2233 C CA . LEU A 1 261 ? -6.766 -11.801 17.517 1.00 84.69 261 LEU A CA 1
ATOM 2234 C C . LEU A 1 261 ? -6.836 -11.376 18.983 1.00 84.69 261 LEU A C 1
ATOM 2236 O O . LEU A 1 261 ? -7.603 -10.486 19.341 1.00 84.69 261 LEU A O 1
ATOM 2240 N N . TRP A 1 262 ? -6.005 -11.984 19.826 1.00 80.62 262 TRP A N 1
ATOM 2241 C CA . TRP A 1 262 ? -5.927 -11.677 21.250 1.00 80.62 262 TRP A CA 1
ATOM 2242 C C . TRP A 1 262 ? -5.372 -10.281 21.511 1.00 80.62 262 TRP A C 1
ATOM 2244 O O . TRP A 1 262 ? -5.913 -9.545 22.338 1.00 80.62 262 TRP A O 1
ATOM 2254 N N . PHE A 1 263 ? -4.335 -9.875 20.778 1.00 84.31 263 PHE A N 1
ATOM 2255 C CA . PHE A 1 263 ? -3.823 -8.507 20.859 1.00 84.31 263 PHE A CA 1
ATOM 2256 C C . PHE A 1 263 ? -4.832 -7.475 20.363 1.00 84.31 263 PHE A C 1
ATOM 2258 O O . PHE A 1 263 ? -4.965 -6.398 20.959 1.00 84.31 263 PHE A O 1
ATOM 2265 N N . TYR A 1 264 ? -5.567 -7.797 19.300 1.00 90.62 264 TYR A N 1
ATOM 2266 C CA . TYR A 1 264 ? -6.620 -6.927 18.800 1.00 90.62 264 TYR A CA 1
ATOM 2267 C C . TYR A 1 264 ? -7.774 -6.816 19.802 1.00 90.62 264 TYR A C 1
ATOM 2269 O O . TYR A 1 264 ? -8.163 -5.709 20.165 1.00 90.62 264 TYR A O 1
ATOM 2277 N N . HIS A 1 265 ? -8.237 -7.936 20.362 1.00 85.69 265 HIS A N 1
ATOM 2278 C CA . HIS A 1 265 ? -9.252 -7.976 21.421 1.00 85.69 265 HIS A CA 1
ATOM 2279 C C . HIS A 1 265 ? -8.853 -7.161 22.652 1.00 85.69 265 HIS A C 1
ATOM 2281 O O . HIS A 1 265 ? -9.644 -6.354 23.153 1.00 85.69 265 HIS A O 1
ATOM 2287 N N . TYR A 1 266 ? -7.607 -7.309 23.110 1.00 81.69 266 TYR A N 1
ATOM 2288 C CA . TYR A 1 266 ? -7.067 -6.494 24.193 1.00 81.69 266 TYR A CA 1
ATOM 2289 C C . TYR A 1 266 ? -7.128 -5.006 23.845 1.00 81.69 266 TYR A C 1
ATOM 2291 O O . TYR A 1 266 ? -7.590 -4.201 24.651 1.00 81.69 266 TYR A O 1
ATOM 2299 N N . THR A 1 267 ? -6.724 -4.642 22.629 1.00 86.50 267 THR A N 1
ATOM 2300 C CA . THR A 1 267 ? -6.773 -3.257 22.160 1.00 86.50 267 THR A CA 1
ATOM 2301 C C . THR A 1 267 ? -8.197 -2.704 22.174 1.00 86.50 267 THR A C 1
ATOM 2303 O O . THR A 1 267 ? -8.426 -1.653 22.772 1.00 86.50 267 THR A O 1
ATOM 2306 N N . ILE A 1 268 ? -9.167 -3.425 21.605 1.00 88.00 268 ILE A N 1
ATOM 2307 C CA . ILE A 1 268 ? -10.583 -3.027 21.625 1.00 88.00 268 ILE A CA 1
ATOM 2308 C C . ILE A 1 268 ? -11.092 -2.880 23.064 1.00 88.00 268 ILE A C 1
ATOM 2310 O O . ILE A 1 268 ? -11.7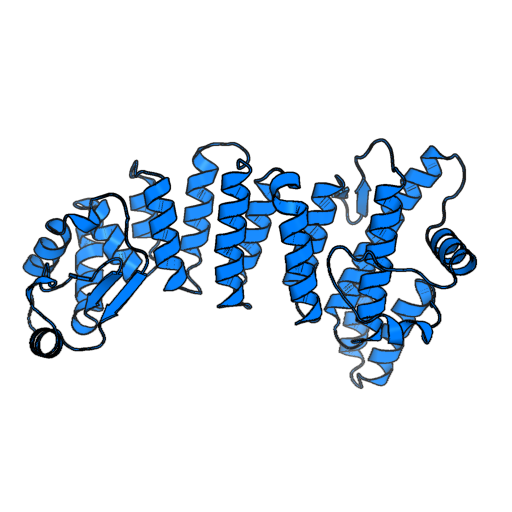74 -1.909 23.385 1.00 88.00 268 ILE A O 1
ATOM 2314 N N . SER A 1 269 ? -10.691 -3.776 23.967 1.00 82.62 269 SER A N 1
ATOM 2315 C CA . SER A 1 269 ? -11.037 -3.683 25.390 1.00 82.62 269 SER A CA 1
ATOM 2316 C C . SER A 1 269 ? -10.495 -2.404 26.045 1.00 82.62 269 SER A C 1
ATOM 2318 O O . SER A 1 269 ? -11.174 -1.803 26.878 1.00 82.62 269 SER A O 1
ATOM 2320 N N . GLN A 1 270 ? -9.291 -1.957 25.675 1.00 82.94 270 GLN A N 1
ATOM 2321 C CA . GLN A 1 270 ? -8.724 -0.697 26.170 1.00 82.94 270 GLN A CA 1
ATOM 2322 C C . GLN A 1 270 ? -9.450 0.529 25.598 1.00 82.94 270 GLN A C 1
ATOM 2324 O O . GLN A 1 270 ? -9.728 1.474 26.340 1.00 82.94 270 GLN A O 1
ATOM 2329 N N . LEU A 1 271 ? -9.834 0.497 24.318 1.00 86.19 271 LEU A N 1
ATOM 2330 C CA . LEU A 1 271 ? -10.651 1.552 23.708 1.00 86.19 271 LEU A CA 1
ATOM 2331 C C . LEU A 1 271 ? -12.021 1.664 24.398 1.00 86.19 271 LEU A C 1
ATOM 2333 O O . LEU A 1 271 ? -12.452 2.758 24.758 1.00 86.19 271 LEU A O 1
ATOM 2337 N N . ILE A 1 272 ? -12.665 0.530 24.691 1.00 85.31 272 ILE A N 1
ATOM 2338 C CA . ILE A 1 272 ? -13.929 0.482 25.439 1.00 85.31 272 ILE A CA 1
ATOM 2339 C C . ILE A 1 272 ? -13.786 1.108 26.832 1.00 85.31 272 ILE A C 1
ATOM 2341 O O . ILE A 1 272 ? -14.638 1.899 27.236 1.00 85.31 272 ILE A O 1
ATOM 2345 N N . LYS A 1 273 ? -12.706 0.812 27.568 1.00 82.69 273 LYS A N 1
ATOM 2346 C CA . LYS A 1 273 ? -12.449 1.421 28.889 1.00 82.69 273 LYS A CA 1
ATOM 2347 C C . LYS A 1 273 ? -12.322 2.945 28.814 1.00 82.69 273 LYS A C 1
ATOM 2349 O O . LYS A 1 273 ? -12.845 3.650 29.684 1.00 82.69 273 LYS A O 1
ATOM 2354 N N . CYS A 1 274 ? -11.666 3.457 27.773 1.00 83.81 274 CYS A N 1
ATOM 2355 C CA . CYS A 1 274 ? -11.564 4.895 27.527 1.00 83.81 274 CYS A CA 1
ATOM 2356 C C . CYS A 1 274 ? -12.961 5.531 27.378 1.00 83.81 274 CYS A C 1
ATOM 2358 O O . CYS A 1 274 ? -13.307 6.478 28.090 1.00 83.81 274 CYS A O 1
ATOM 2360 N N . ILE A 1 275 ? -13.806 4.934 26.537 1.00 83.19 275 ILE A N 1
ATOM 2361 C CA . ILE A 1 275 ? -15.180 5.384 26.261 1.00 83.19 275 ILE A CA 1
ATOM 2362 C C . ILE A 1 275 ? -16.062 5.282 27.510 1.00 83.19 275 ILE A C 1
ATOM 2364 O O . ILE A 1 275 ? -16.803 6.209 27.834 1.00 83.19 275 ILE A O 1
ATOM 2368 N N . GLN A 1 276 ? -15.943 4.190 28.268 1.00 81.56 276 GLN A N 1
ATOM 2369 C CA . GLN A 1 276 ? -16.675 3.972 29.516 1.00 81.56 276 GLN A CA 1
ATOM 2370 C C . GLN A 1 276 ? -16.428 5.087 30.536 1.00 81.56 276 GLN A C 1
ATOM 2372 O O . GLN A 1 276 ? -17.355 5.550 31.206 1.00 81.56 276 GLN A O 1
ATOM 2377 N N . THR A 1 277 ? -15.173 5.522 30.650 1.00 77.81 277 THR A N 1
ATOM 2378 C CA . THR A 1 277 ? -14.768 6.582 31.579 1.00 77.81 277 THR A CA 1
ATOM 2379 C C . THR A 1 277 ? -15.421 7.911 31.211 1.00 77.81 277 THR A C 1
ATOM 2381 O O . THR A 1 277 ? -15.887 8.639 32.087 1.00 77.81 277 THR A O 1
ATOM 2384 N N . LYS A 1 278 ? -15.502 8.218 29.913 1.00 80.62 278 LYS A N 1
ATOM 2385 C CA . LYS A 1 278 ? -16.168 9.419 29.403 1.00 80.62 278 LYS A CA 1
ATOM 2386 C C . LYS A 1 278 ? -17.689 9.356 29.621 1.00 80.62 278 LYS A C 1
ATOM 2388 O O . LYS A 1 278 ? -18.238 10.274 30.224 1.00 80.62 278 LYS A O 1
ATOM 2393 N N . LEU A 1 279 ? -18.337 8.237 29.284 1.00 79.69 279 LEU A N 1
ATOM 2394 C CA . LEU A 1 279 ? -19.774 8.018 29.523 1.00 79.69 279 LEU A CA 1
ATOM 2395 C C . LEU A 1 279 ? -20.168 8.124 30.998 1.00 79.69 279 LEU A C 1
ATOM 2397 O O . LEU A 1 279 ? -21.233 8.645 31.325 1.00 79.69 279 LEU A O 1
ATOM 2401 N N . SER A 1 280 ? -19.317 7.626 31.896 1.00 76.62 280 SER A N 1
ATOM 2402 C CA . SER A 1 280 ? -19.583 7.695 33.335 1.00 76.62 280 SER A CA 1
ATOM 2403 C C . SER A 1 280 ? -19.532 9.134 33.859 1.00 76.62 280 SER A C 1
ATOM 2405 O O . SER A 1 280 ? -20.300 9.498 34.749 1.00 76.62 280 SER A O 1
ATOM 2407 N N . LYS A 1 281 ? -18.653 9.970 33.286 1.00 75.75 281 LYS A N 1
ATOM 2408 C CA . LYS A 1 281 ? -18.580 11.405 33.597 1.00 75.75 281 LYS A CA 1
ATOM 2409 C C . LYS A 1 281 ? -19.803 12.159 33.073 1.00 75.75 281 LYS A C 1
ATOM 2411 O O . LYS A 1 281 ? -20.360 12.964 33.810 1.00 75.75 281 LYS A O 1
ATOM 2416 N N . GLU A 1 282 ? -20.229 11.879 31.841 1.00 75.38 282 GLU A N 1
ATOM 2417 C CA . GLU A 1 282 ? -21.402 12.511 31.214 1.00 75.38 282 GLU A CA 1
ATOM 2418 C C . GLU A 1 282 ? -22.698 12.200 31.978 1.00 75.38 282 GLU A C 1
ATOM 2420 O O . GLU A 1 282 ? -23.453 13.107 32.319 1.00 75.38 282 GLU A O 1
ATOM 2425 N N . ASN A 1 283 ? -22.922 10.930 32.329 1.00 70.25 283 ASN A N 1
ATOM 2426 C CA . ASN A 1 283 ? -24.173 10.489 32.955 1.00 70.25 283 ASN A CA 1
ATOM 2427 C C . ASN A 1 283 ? -24.210 10.653 34.483 1.00 70.25 283 ASN A C 1
ATOM 2429 O O . ASN A 1 283 ? -25.211 10.304 35.107 1.00 70.25 283 ASN A O 1
ATOM 2433 N N . LYS A 1 284 ? -23.121 11.129 35.109 1.00 71.38 284 LYS A N 1
ATOM 2434 C CA . LYS A 1 284 ? -22.946 11.189 36.579 1.00 71.38 284 LYS A CA 1
ATOM 2435 C C . LYS A 1 284 ? -23.222 9.854 37.299 1.00 71.38 284 LYS A C 1
ATOM 2437 O O . LYS A 1 284 ? -23.462 9.833 38.504 1.00 71.38 284 LYS A O 1
ATOM 2442 N N . GLN A 1 285 ? -23.181 8.741 36.570 1.00 70.56 285 GLN A N 1
ATOM 2443 C CA . GLN A 1 285 ? -23.398 7.383 37.056 1.00 70.56 285 GLN A CA 1
ATOM 2444 C C . GLN A 1 285 ? -22.389 6.447 36.386 1.00 70.56 285 GLN A C 1
ATOM 2446 O O . GLN A 1 285 ? -22.053 6.657 35.219 1.00 70.56 285 GLN A O 1
ATOM 2451 N N . PRO A 1 286 ? -21.899 5.411 37.087 1.00 71.62 286 PRO A N 1
ATOM 2452 C CA . PRO A 1 286 ? -20.949 4.469 36.514 1.00 71.62 286 PRO A CA 1
ATOM 2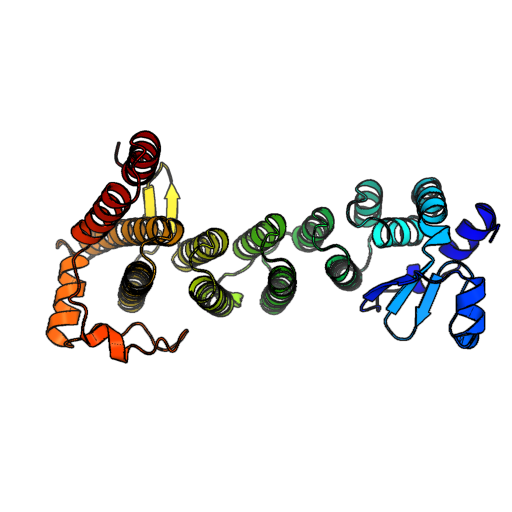453 C C . PRO A 1 286 ? -21.596 3.688 35.362 1.00 71.62 286 PRO A C 1
ATOM 2455 O O . PRO A 1 286 ? -22.461 2.841 35.576 1.00 71.62 286 PRO A O 1
ATOM 2458 N N . PHE A 1 287 ? -21.151 3.947 34.131 1.00 70.56 287 PHE A N 1
ATOM 2459 C CA . PHE A 1 287 ? -21.488 3.111 32.984 1.00 70.56 287 PHE A CA 1
ATOM 2460 C C . PHE A 1 287 ? -20.581 1.878 32.994 1.00 70.56 287 PHE A C 1
ATOM 2462 O O . PHE A 1 287 ? -19.380 1.997 33.229 1.00 70.56 287 PHE A O 1
ATOM 2469 N N . ASN A 1 288 ? -21.132 0.692 32.734 1.00 76.19 288 ASN A N 1
ATOM 2470 C CA . ASN A 1 288 ? -20.367 -0.553 32.662 1.00 76.19 288 ASN A CA 1
ATOM 2471 C C . ASN A 1 288 ? -20.706 -1.293 31.366 1.00 76.19 288 ASN A C 1
ATOM 2473 O O . ASN A 1 288 ? -21.804 -1.833 31.229 1.00 76.19 288 ASN A O 1
ATOM 2477 N N . PHE A 1 289 ? -19.745 -1.357 30.440 1.00 69.88 289 PHE A N 1
ATOM 2478 C CA . PHE A 1 289 ? -19.934 -2.025 29.149 1.00 69.88 289 PHE A CA 1
ATOM 2479 C C . PHE A 1 289 ? -20.249 -3.518 29.286 1.00 69.88 289 PHE A C 1
ATOM 2481 O O . PHE A 1 289 ? -21.036 -4.042 28.509 1.00 69.88 289 PHE A O 1
ATOM 2488 N N . THR A 1 290 ? -19.701 -4.207 30.291 1.00 68.44 290 THR A N 1
ATOM 2489 C CA . THR A 1 290 ? -19.993 -5.636 30.510 1.00 68.44 290 THR A CA 1
ATOM 2490 C C . THR A 1 290 ? -21.456 -5.840 30.884 1.00 68.44 290 THR A C 1
ATOM 2492 O O . THR A 1 290 ? -22.114 -6.722 30.338 1.00 68.44 290 THR A O 1
ATOM 2495 N N . ASN A 1 291 ? -21.980 -5.016 31.794 1.00 67.69 291 ASN A N 1
ATOM 2496 C CA . ASN A 1 291 ? -23.389 -5.080 32.182 1.00 67.69 291 ASN A CA 1
ATOM 2497 C C . ASN A 1 291 ? -24.294 -4.685 31.016 1.00 67.69 291 ASN A C 1
ATOM 2499 O O . ASN A 1 291 ? -25.329 -5.304 30.812 1.00 67.69 291 ASN A O 1
ATOM 2503 N N . TYR A 1 292 ? -23.878 -3.698 30.225 1.00 67.38 292 TYR A N 1
ATOM 2504 C CA . TYR A 1 292 ? -24.617 -3.272 29.045 1.00 67.38 292 TYR A CA 1
ATOM 2505 C C . TYR A 1 292 ? -24.717 -4.382 27.986 1.00 67.38 292 TYR A C 1
ATOM 2507 O O . TYR A 1 292 ? -25.803 -4.659 27.487 1.00 67.38 292 TYR A O 1
ATOM 2515 N N . ILE A 1 293 ? -23.618 -5.093 27.715 1.00 65.00 293 ILE A N 1
ATOM 2516 C CA . ILE A 1 293 ? -23.610 -6.257 26.817 1.00 65.00 293 ILE A CA 1
ATOM 2517 C C . ILE A 1 293 ? -24.516 -7.376 27.355 1.00 65.00 293 ILE A C 1
ATOM 2519 O O . ILE A 1 293 ? -25.288 -7.952 26.590 1.00 65.00 293 ILE A O 1
ATOM 2523 N N . LYS A 1 294 ? -24.461 -7.662 28.666 1.00 64.38 294 LYS A N 1
ATOM 2524 C CA . LYS A 1 294 ? -25.349 -8.648 29.308 1.00 64.38 294 LYS A CA 1
ATOM 2525 C C . LYS A 1 294 ? -26.820 -8.279 29.150 1.00 64.38 294 LYS A C 1
ATOM 2527 O O . LYS A 1 294 ? -27.591 -9.122 28.720 1.00 64.38 294 LYS A O 1
ATOM 2532 N N . LEU A 1 295 ? -27.182 -7.023 29.412 1.00 64.12 295 LEU A N 1
ATOM 2533 C CA . LEU A 1 295 ? -28.550 -6.529 29.247 1.00 64.12 295 LEU A CA 1
ATOM 2534 C C . LEU A 1 295 ? -29.040 -6.687 27.803 1.00 64.12 295 LEU A C 1
ATOM 2536 O O . LEU A 1 295 ? -30.145 -7.175 27.590 1.00 64.12 295 LEU A O 1
ATOM 2540 N N . ILE A 1 296 ? -28.218 -6.333 26.807 1.00 61.66 296 ILE A N 1
ATOM 2541 C CA . ILE A 1 296 ? -28.563 -6.523 25.388 1.00 61.66 296 ILE A CA 1
ATOM 2542 C C . ILE A 1 296 ? -28.782 -8.006 25.076 1.00 61.66 296 ILE A C 1
ATOM 2544 O O . ILE A 1 296 ? -29.731 -8.347 24.370 1.00 61.66 296 ILE A O 1
ATOM 2548 N N . TYR A 1 297 ? -27.919 -8.886 25.586 1.00 56.94 297 TYR A N 1
ATOM 2549 C CA . TYR A 1 297 ? -28.045 -10.328 25.389 1.00 56.94 297 TYR A CA 1
ATOM 2550 C C . TYR A 1 297 ? -29.305 -10.892 26.055 1.00 56.94 297 TYR A C 1
ATOM 2552 O O . TYR A 1 297 ? -30.051 -11.623 25.416 1.00 56.94 297 TYR A O 1
ATOM 2560 N N . GLU A 1 298 ? -29.575 -10.520 27.305 1.00 58.75 298 GLU A N 1
ATOM 2561 C CA . GLU A 1 298 ? -30.765 -10.932 28.058 1.00 58.75 298 GLU A CA 1
ATOM 2562 C C . GLU A 1 298 ? -32.057 -10.456 27.377 1.00 58.75 298 GLU A C 1
ATOM 2564 O O . GLU A 1 298 ? -33.021 -11.212 27.294 1.00 58.75 298 GLU A O 1
ATOM 2569 N N . GLN A 1 299 ? -32.065 -9.237 26.827 1.00 61.22 299 GLN A N 1
ATOM 2570 C CA . GLN A 1 299 ? -33.219 -8.678 26.117 1.00 61.22 299 GLN A CA 1
ATOM 2571 C C . GLN A 1 299 ? -33.465 -9.334 24.754 1.00 61.22 299 GLN A C 1
ATOM 2573 O O . GLN A 1 299 ? -34.614 -9.530 24.368 1.00 61.22 299 GLN A O 1
ATOM 2578 N N . ASN A 1 300 ? -32.404 -9.666 24.014 1.00 52.50 300 ASN A N 1
ATOM 2579 C CA . ASN A 1 300 ? -32.517 -10.101 22.617 1.00 52.50 300 ASN A CA 1
ATOM 2580 C C . ASN A 1 300 ? -32.258 -11.600 22.407 1.00 52.50 300 ASN A C 1
ATOM 2582 O O . ASN A 1 300 ? -32.357 -12.084 21.278 1.00 52.50 300 ASN A O 1
ATOM 2586 N N . SER A 1 301 ? -31.883 -12.332 23.462 1.00 44.62 301 SER A N 1
ATOM 2587 C CA . SER A 1 301 ? -31.441 -13.742 23.445 1.00 44.62 301 SER A CA 1
ATOM 2588 C C . SER A 1 301 ? -30.271 -14.053 22.493 1.00 44.62 301 SER A C 1
ATOM 2590 O O . SER A 1 301 ? -29.886 -15.206 22.320 1.00 44.62 301 SER A O 1
ATOM 2592 N N . CYS A 1 302 ? -29.701 -13.034 21.852 1.00 48.28 302 CYS A N 1
ATOM 2593 C CA . CYS A 1 302 ? -28.557 -13.097 20.957 1.00 48.28 302 CYS A CA 1
ATOM 2594 C C . CYS A 1 302 ? -27.981 -11.684 20.792 1.00 48.28 302 CYS A C 1
ATOM 2596 O O . CYS A 1 302 ? -28.718 -10.698 20.823 1.00 48.28 302 CYS A O 1
ATOM 2598 N N . ILE A 1 303 ? -26.669 -11.570 20.583 1.00 48.03 303 ILE A N 1
ATOM 2599 C CA . ILE A 1 303 ? -26.063 -10.323 20.106 1.00 48.03 303 ILE A CA 1
ATOM 2600 C C . ILE A 1 303 ? -25.753 -10.528 18.630 1.00 48.03 303 ILE A C 1
ATOM 2602 O O . ILE A 1 303 ? -24.869 -11.306 18.273 1.00 48.03 303 ILE A O 1
ATOM 2606 N N . LYS A 1 304 ? -26.521 -9.867 17.764 1.00 46.66 304 LYS A N 1
ATOM 2607 C CA . LYS A 1 304 ? -26.264 -9.879 16.324 1.00 46.66 304 LYS A CA 1
ATOM 2608 C C . LYS A 1 304 ? -25.124 -8.910 16.041 1.00 46.66 304 LYS A C 1
ATOM 2610 O O . LYS A 1 304 ? -25.277 -7.711 16.246 1.00 46.66 304 LYS A O 1
ATOM 2615 N N . VAL A 1 305 ? -23.997 -9.429 15.571 1.00 48.72 305 VAL A N 1
ATOM 2616 C CA . VAL A 1 305 ? -22.954 -8.597 14.965 1.00 48.72 305 VAL A CA 1
ATOM 2617 C C . VAL A 1 305 ? -23.524 -8.048 13.652 1.00 48.72 305 VAL A C 1
ATOM 2619 O O . VAL A 1 305 ? -24.173 -8.791 12.911 1.00 48.72 305 VAL A O 1
ATOM 2622 N N . SER A 1 306 ? -23.384 -6.736 13.429 1.00 39.03 306 SER A N 1
ATOM 2623 C CA . SER A 1 306 ? -23.941 -6.021 12.272 1.00 39.03 306 SER A CA 1
ATOM 2624 C C . SER A 1 306 ? -23.696 -6.758 10.949 1.00 39.03 306 SER A C 1
ATOM 2626 O O . SER A 1 306 ? -22.588 -7.198 10.658 1.00 39.03 306 SER A O 1
ATOM 2628 N N . LYS A 1 307 ? -24.763 -6.838 10.144 1.00 44.19 307 LYS A N 1
ATOM 2629 C CA . LYS A 1 307 ? -24.848 -7.472 8.820 1.00 44.19 307 LYS A CA 1
ATOM 2630 C C . LYS A 1 307 ? -24.123 -6.711 7.698 1.00 44.19 307 LYS A C 1
ATOM 2632 O O . LYS A 1 307 ? -24.164 -7.171 6.563 1.00 44.19 307 LYS A O 1
ATOM 2637 N N . GLU A 1 308 ? -23.538 -5.541 7.953 1.00 40.97 308 GLU A N 1
ATOM 2638 C CA . GLU A 1 308 ? -23.045 -4.682 6.863 1.00 40.97 308 GLU A CA 1
ATOM 2639 C C . GLU A 1 308 ? -21.753 -5.187 6.197 1.00 40.97 308 GLU A C 1
ATOM 2641 O O . GLU A 1 308 ? -21.540 -4.877 5.024 1.00 40.97 308 GLU A O 1
ATOM 2646 N N . PHE A 1 309 ? -20.921 -5.989 6.882 1.00 43.28 309 PHE A N 1
ATOM 2647 C CA . PHE A 1 309 ? -19.575 -6.310 6.377 1.00 43.28 309 PHE A CA 1
ATOM 2648 C C . PHE A 1 309 ? -19.152 -7.792 6.371 1.00 43.28 309 PHE A C 1
ATOM 2650 O O . PHE A 1 309 ? -18.227 -8.112 5.627 1.00 43.28 309 PHE A O 1
ATOM 2657 N N . THR A 1 310 ? -19.883 -8.721 7.007 1.00 42.59 310 THR A N 1
ATOM 2658 C CA . THR A 1 310 ? -19.810 -10.156 6.660 1.00 42.59 310 THR A CA 1
ATOM 2659 C C . THR A 1 310 ? -21.072 -10.959 6.973 1.00 42.59 310 THR A C 1
ATOM 2661 O O . THR A 1 310 ? -21.679 -10.846 8.037 1.00 42.59 310 THR A O 1
ATOM 2664 N N . GLU A 1 311 ? -21.405 -11.877 6.059 1.00 35.97 311 GLU A N 1
ATOM 2665 C CA . GLU A 1 311 ? -22.226 -13.059 6.335 1.00 35.97 311 GLU A CA 1
ATOM 2666 C C . GLU A 1 311 ? -21.357 -14.131 7.008 1.00 35.97 311 GLU A C 1
ATOM 2668 O O . GLU A 1 311 ? -20.987 -15.143 6.414 1.00 35.97 311 GLU A O 1
ATOM 2673 N N . LEU A 1 312 ? -21.020 -13.934 8.282 1.00 39.25 312 LEU A N 1
ATOM 2674 C CA . LEU A 1 312 ? -20.731 -15.099 9.110 1.00 39.25 312 LEU A CA 1
ATOM 2675 C C . LEU A 1 312 ? -22.055 -15.854 9.272 1.00 39.25 312 LEU A C 1
ATOM 2677 O O . LEU A 1 312 ? -23.076 -15.276 9.645 1.00 39.25 312 LEU A O 1
ATOM 2681 N N . ASN A 1 313 ? -22.067 -17.147 8.957 1.00 34.56 313 ASN A N 1
ATOM 2682 C CA . ASN A 1 313 ? -23.234 -17.993 9.173 1.00 34.56 313 ASN A CA 1
ATOM 2683 C C . ASN A 1 313 ? -23.371 -18.226 10.693 1.00 34.56 313 ASN A C 1
ATOM 2685 O O . ASN A 1 313 ? -22.886 -19.209 11.248 1.00 34.56 313 ASN A O 1
ATOM 2689 N N . ILE A 1 314 ? -23.985 -17.261 11.387 1.00 38.09 314 ILE A N 1
ATOM 2690 C CA . ILE A 1 314 ? -24.159 -17.199 12.853 1.00 38.09 314 ILE A CA 1
ATOM 2691 C C . ILE A 1 314 ? -25.113 -18.308 13.362 1.00 38.09 314 ILE A C 1
ATOM 2693 O O . ILE A 1 314 ? -25.357 -18.414 14.561 1.00 38.09 314 ILE A O 1
ATOM 2697 N N . SER A 1 315 ? -25.616 -19.207 12.505 1.00 35.22 315 SER A N 1
ATOM 2698 C CA . SER A 1 315 ? -26.447 -20.346 12.936 1.00 35.22 315 SER A CA 1
ATOM 2699 C C . SER A 1 315 ? -25.741 -21.270 13.940 1.00 35.22 315 SER A C 1
ATOM 2701 O O . SER A 1 315 ? -26.410 -21.888 14.765 1.00 35.22 315 SER A O 1
ATOM 2703 N N . LEU A 1 316 ? -24.403 -21.310 13.936 1.00 34.34 316 LEU A N 1
ATOM 2704 C CA . LEU A 1 316 ? -23.594 -22.084 14.886 1.00 34.34 316 LEU A CA 1
ATOM 2705 C C . LEU A 1 316 ? -23.276 -21.340 16.201 1.00 34.34 316 LEU A C 1
ATOM 2707 O O . LEU A 1 316 ? -22.798 -21.963 17.145 1.00 34.34 316 LEU A O 1
ATOM 2711 N N . ILE A 1 317 ? -23.554 -20.033 16.310 1.00 38.56 317 ILE A N 1
ATOM 2712 C CA . ILE A 1 317 ? -23.211 -19.227 17.503 1.00 38.56 317 ILE A CA 1
ATOM 2713 C C . ILE A 1 317 ? -24.297 -19.280 18.583 1.00 38.56 317 ILE A C 1
ATOM 2715 O O . ILE A 1 317 ? -23.993 -19.089 19.758 1.00 38.56 317 ILE A O 1
ATOM 2719 N N . ASN A 1 318 ? -25.531 -19.666 18.237 1.00 35.59 318 ASN A N 1
ATOM 2720 C CA . ASN A 1 318 ? -26.596 -19.927 19.219 1.00 35.59 318 ASN A CA 1
ATOM 2721 C C . ASN A 1 318 ? -26.238 -21.027 20.247 1.00 35.59 318 ASN A C 1
ATOM 2723 O O . ASN A 1 318 ? -27.011 -21.275 21.167 1.00 35.59 318 ASN A O 1
ATOM 2727 N N . GLN A 1 319 ? -25.084 -21.686 20.103 1.00 34.34 319 GLN A N 1
ATOM 2728 C CA . GLN A 1 319 ? -24.574 -22.703 21.021 1.00 34.34 319 GLN A CA 1
ATOM 2729 C C . GLN A 1 319 ? -23.493 -22.193 21.990 1.00 34.34 319 GLN A C 1
ATOM 2731 O O . GLN A 1 319 ? -23.114 -22.933 22.896 1.00 34.34 319 GLN A O 1
ATOM 2736 N N . TYR A 1 320 ? -23.003 -20.954 21.852 1.00 36.28 320 TYR A N 1
ATOM 2737 C CA . TYR A 1 320 ? -21.920 -20.437 22.694 1.00 36.28 320 TYR A CA 1
ATOM 2738 C C . TYR A 1 320 ? -22.421 -19.361 23.657 1.00 36.28 320 TYR A C 1
ATOM 2740 O O . TYR A 1 320 ? -22.771 -18.245 23.275 1.00 36.28 320 TYR A O 1
ATOM 2748 N N . SER A 1 321 ? -22.437 -19.707 24.944 1.00 37.81 321 SER A N 1
ATOM 2749 C CA . SER A 1 321 ? -22.709 -18.781 26.041 1.00 37.81 321 SER A CA 1
ATOM 2750 C C . SER A 1 321 ? -21.638 -17.690 26.095 1.00 37.81 321 SER A C 1
ATOM 2752 O O . SER A 1 321 ? -20.448 -17.994 26.219 1.00 37.81 321 SER A O 1
ATOM 2754 N N . PHE A 1 322 ? -22.060 -16.426 26.036 1.00 38.47 322 PHE A N 1
ATOM 2755 C CA . PHE A 1 322 ? -21.172 -15.274 26.166 1.00 38.47 322 PHE A CA 1
ATOM 2756 C C . PHE A 1 322 ? -20.443 -15.312 27.515 1.00 38.47 322 PHE A C 1
ATOM 2758 O O . PHE A 1 322 ? -21.060 -15.238 28.578 1.00 38.47 322 PHE A O 1
ATOM 2765 N N . ASN A 1 323 ? -19.118 -15.419 27.467 1.00 42.00 323 ASN A N 1
ATOM 2766 C CA . ASN A 1 323 ? -18.259 -15.498 28.640 1.00 42.00 323 ASN A CA 1
ATOM 2767 C C . ASN A 1 323 ? -17.568 -14.126 28.836 1.00 42.00 323 ASN A C 1
ATOM 2769 O O . ASN A 1 323 ? -16.901 -13.646 27.921 1.00 42.00 323 ASN A O 1
ATOM 2773 N N . PRO A 1 324 ? -17.757 -13.430 29.978 1.00 39.94 324 PRO A N 1
ATOM 2774 C CA . PRO A 1 324 ? -17.366 -12.023 30.151 1.00 39.94 324 PRO A CA 1
ATOM 2775 C C . PRO A 1 324 ? -15.854 -11.767 30.010 1.00 39.94 324 PRO A C 1
ATOM 2777 O O . PRO A 1 324 ? -15.051 -12.673 30.209 1.00 39.94 324 PRO A O 1
ATOM 2780 N N . ILE A 1 325 ? -15.470 -10.506 29.754 1.00 41.12 325 ILE A N 1
ATOM 2781 C CA . ILE A 1 325 ? -14.111 -9.996 29.437 1.00 41.12 325 ILE A CA 1
ATOM 2782 C C . ILE A 1 325 ? -12.960 -10.676 30.206 1.00 41.12 325 ILE A C 1
ATOM 2784 O O . ILE A 1 325 ? -11.954 -11.044 29.601 1.00 41.12 325 ILE A O 1
ATOM 2788 N N . ASN A 1 326 ? -13.104 -10.891 31.517 1.00 43.97 326 ASN A N 1
ATOM 2789 C CA . ASN A 1 326 ? -12.054 -11.503 32.343 1.00 43.97 326 ASN A CA 1
ATOM 2790 C C . ASN A 1 326 ? -11.823 -12.993 32.036 1.00 43.97 326 ASN A C 1
ATOM 2792 O O . ASN A 1 326 ? -10.728 -13.506 32.247 1.00 43.97 326 ASN A O 1
ATOM 2796 N N . SER A 1 327 ? -12.836 -13.693 31.528 1.00 50.03 327 SER A N 1
ATOM 2797 C CA . SER A 1 327 ? -12.760 -15.123 31.220 1.00 50.03 327 SER A CA 1
ATOM 2798 C C . SER A 1 327 ? -12.037 -15.411 29.906 1.00 50.03 327 SER A C 1
ATOM 2800 O O . SER A 1 327 ? -11.355 -16.423 29.825 1.00 50.03 327 SER A O 1
ATOM 2802 N N . ILE A 1 328 ? -12.095 -14.511 28.918 1.00 48.41 328 ILE A N 1
ATOM 2803 C CA . ILE A 1 328 ? -11.493 -14.724 27.594 1.00 48.41 328 ILE A CA 1
ATOM 2804 C C . ILE A 1 328 ? -9.956 -14.647 27.695 1.00 48.41 328 ILE A C 1
ATOM 2806 O O . ILE A 1 328 ? -9.272 -15.585 27.298 1.00 48.41 328 ILE A O 1
ATOM 2810 N N . GLN A 1 329 ? -9.379 -13.631 28.353 1.00 50.81 329 GLN A N 1
ATOM 2811 C CA . GLN A 1 329 ? -7.924 -13.591 28.613 1.00 50.81 329 GLN A CA 1
ATOM 2812 C C . GLN A 1 329 ? -7.426 -14.805 29.416 1.00 50.81 329 GLN A C 1
ATOM 2814 O O . GLN A 1 329 ? -6.381 -15.377 29.100 1.00 50.81 329 GLN A O 1
ATOM 2819 N N . LEU A 1 330 ? -8.184 -15.227 30.434 1.00 55.72 330 LEU A N 1
ATOM 2820 C CA . LEU A 1 330 ? -7.888 -16.441 31.198 1.00 55.72 330 LEU A CA 1
ATOM 2821 C C . LEU A 1 330 ? -7.989 -17.701 30.327 1.00 55.72 330 LEU A C 1
ATOM 2823 O O . LEU A 1 330 ? -7.176 -18.605 30.492 1.00 55.72 330 LEU A O 1
ATOM 2827 N N . GLN A 1 331 ? -8.930 -17.760 29.382 1.00 53.78 331 GLN A N 1
ATOM 2828 C CA . GLN A 1 331 ? -9.058 -18.857 28.422 1.00 53.78 331 GLN A CA 1
ATOM 2829 C C . GLN A 1 331 ? -7.851 -18.938 27.486 1.00 53.78 331 GLN A C 1
ATOM 2831 O O . GLN A 1 331 ? -7.357 -20.043 27.297 1.00 53.78 331 GLN A O 1
ATOM 2836 N N . PHE A 1 332 ? -7.320 -17.821 26.971 1.00 54.41 332 PHE A N 1
ATOM 2837 C CA . PHE A 1 332 ? -6.075 -17.848 26.187 1.00 54.41 332 PHE A CA 1
ATOM 2838 C C . PHE A 1 332 ? -4.895 -18.323 27.010 1.00 54.41 332 PHE A C 1
ATOM 2840 O O . PHE A 1 332 ? -4.173 -19.221 26.598 1.00 54.41 332 PHE A O 1
ATOM 2847 N N . LEU A 1 333 ? -4.709 -17.734 28.194 1.00 58.53 333 LEU A N 1
ATOM 2848 C CA . LEU A 1 333 ? -3.610 -18.105 29.071 1.00 58.53 333 LEU A CA 1
ATOM 2849 C C . LEU A 1 333 ? -3.704 -19.580 29.456 1.00 58.53 333 LEU A C 1
ATOM 2851 O O . LEU A 1 333 ? -2.685 -20.253 29.489 1.00 58.53 333 LEU A O 1
ATOM 2855 N N . ASN A 1 334 ? -4.905 -20.104 29.698 1.00 59.34 334 ASN A N 1
ATOM 2856 C CA . ASN A 1 334 ? -5.119 -21.523 29.967 1.00 59.34 334 ASN A CA 1
ATOM 2857 C C . ASN A 1 334 ? -4.907 -22.394 28.718 1.00 59.34 334 ASN A C 1
ATOM 2859 O O . ASN A 1 334 ? -4.290 -23.450 28.822 1.00 59.34 334 ASN A O 1
ATOM 2863 N N . TYR A 1 335 ? -5.362 -21.957 27.542 1.00 57.44 335 TYR A N 1
ATOM 2864 C CA . TYR A 1 335 ? -5.134 -22.641 26.268 1.00 57.44 335 TYR A CA 1
ATOM 2865 C C . TYR A 1 335 ? -3.637 -22.738 25.944 1.00 57.44 335 TYR A C 1
ATOM 2867 O O . TYR A 1 335 ? -3.121 -23.832 25.723 1.00 57.44 335 TYR A O 1
ATOM 2875 N N . GLU A 1 336 ? -2.911 -21.623 26.005 1.00 52.84 336 GLU A N 1
ATOM 2876 C CA . GLU A 1 336 ? -1.465 -21.577 25.791 1.00 52.84 336 GLU A CA 1
ATOM 2877 C C . GLU A 1 336 ? -0.711 -22.340 26.891 1.00 52.84 336 GLU A C 1
ATOM 2879 O O . GLU A 1 336 ? 0.205 -23.094 26.572 1.00 52.84 336 GLU A O 1
ATOM 2884 N N . LYS A 1 337 ? -1.138 -22.275 28.167 1.00 59.22 337 LYS A N 1
ATOM 2885 C CA . LYS A 1 337 ? -0.579 -23.117 29.251 1.00 59.22 337 LYS A CA 1
ATOM 2886 C C . LYS A 1 337 ? -0.691 -24.607 28.943 1.00 59.22 337 LYS A C 1
ATOM 2888 O O . LYS A 1 337 ? 0.221 -25.360 29.273 1.00 59.22 337 LYS A O 1
ATOM 2893 N N . ASN A 1 338 ? -1.790 -25.021 28.320 1.00 58.69 338 ASN A N 1
ATOM 2894 C CA . ASN A 1 338 ? -2.036 -26.415 27.964 1.00 58.69 338 ASN A CA 1
ATOM 2895 C C . ASN A 1 338 ? -1.315 -26.834 26.671 1.00 58.69 338 ASN A C 1
ATOM 2897 O O . ASN A 1 338 ? -1.052 -28.019 26.480 1.00 58.69 338 ASN A O 1
ATOM 2901 N N . ARG A 1 339 ? -0.973 -25.885 25.791 1.00 50.31 339 ARG A N 1
ATOM 2902 C CA . ARG A 1 339 ? -0.325 -26.140 24.494 1.00 50.31 339 ARG A CA 1
ATOM 2903 C C . ARG A 1 339 ? 1.201 -26.015 24.537 1.00 50.31 339 ARG A C 1
ATOM 2905 O O . ARG A 1 339 ? 1.902 -26.713 23.805 1.00 50.31 339 ARG A O 1
ATOM 2912 N N . VAL A 1 340 ? 1.731 -25.125 25.372 1.00 47.62 340 VAL A N 1
ATOM 2913 C CA . VAL A 1 340 ? 3.145 -24.743 25.383 1.00 47.62 340 VAL A CA 1
ATOM 2914 C C . VAL A 1 340 ? 3.862 -25.412 26.556 1.00 47.62 340 VAL A C 1
ATOM 2916 O O . VAL A 1 340 ? 3.788 -24.968 27.698 1.00 47.62 340 VAL A O 1
ATOM 2919 N N . SER A 1 341 ? 4.667 -26.442 26.273 1.00 49.34 341 SER A N 1
ATOM 2920 C CA . SER A 1 341 ? 5.565 -27.062 27.267 1.00 49.34 341 SER A CA 1
ATOM 2921 C C . SER A 1 341 ? 6.696 -26.124 27.732 1.00 49.34 341 SER A C 1
ATOM 2923 O O . SER A 1 341 ? 7.366 -26.375 28.736 1.00 49.34 341 SER A O 1
ATOM 2925 N N . ASN A 1 342 ? 6.915 -25.016 27.015 1.00 49.97 342 ASN A N 1
ATOM 2926 C CA . ASN A 1 342 ? 8.002 -24.073 27.243 1.00 49.97 342 ASN A CA 1
ATOM 2927 C C . ASN A 1 342 ? 7.568 -22.844 28.066 1.00 49.97 342 ASN A C 1
ATOM 2929 O O . ASN A 1 342 ? 7.068 -21.845 27.542 1.00 49.97 342 ASN A O 1
ATOM 2933 N N . LYS A 1 343 ? 7.878 -22.870 29.368 1.00 53.78 343 LYS A N 1
ATOM 2934 C CA . LYS A 1 343 ? 7.584 -21.793 30.334 1.00 53.78 343 LYS A CA 1
ATOM 2935 C C . LYS A 1 343 ? 8.104 -20.396 29.937 1.00 53.78 343 LYS A C 1
ATOM 2937 O O . LYS A 1 343 ? 7.586 -19.406 30.450 1.00 53.78 343 LYS A O 1
ATOM 2942 N N . LYS A 1 344 ? 9.117 -20.271 29.063 1.00 49.38 344 LYS A N 1
ATOM 2943 C CA . LYS A 1 344 ? 9.640 -18.956 28.628 1.00 49.38 344 LYS A CA 1
ATOM 2944 C C . LYS A 1 344 ? 8.706 -18.235 27.655 1.00 49.38 344 LYS A C 1
ATOM 2946 O O . LYS A 1 344 ? 8.552 -17.026 27.784 1.00 49.38 344 LYS A O 1
ATOM 2951 N N . VAL A 1 345 ? 8.090 -18.959 26.719 1.00 47.50 345 VAL A N 1
ATOM 2952 C CA . VAL A 1 345 ? 7.151 -18.384 25.738 1.00 47.50 345 VAL A CA 1
ATOM 2953 C C . VAL A 1 345 ? 5.880 -17.923 26.451 1.00 47.50 345 VAL A C 1
ATOM 2955 O O . VAL A 1 345 ? 5.462 -16.786 26.264 1.00 47.50 345 VAL A O 1
ATOM 2958 N N . MET A 1 346 ? 5.380 -18.734 27.390 1.00 52.44 346 MET A N 1
ATOM 2959 C CA . MET A 1 346 ? 4.258 -18.371 28.264 1.00 52.44 346 MET A CA 1
ATOM 2960 C C . MET A 1 346 ? 4.483 -17.065 29.023 1.00 52.44 346 MET A C 1
ATOM 2962 O O . MET A 1 346 ? 3.638 -16.182 28.979 1.00 52.44 346 MET A O 1
ATOM 2966 N N . ARG A 1 347 ? 5.647 -16.895 29.664 1.00 54.00 347 ARG A N 1
ATOM 2967 C CA . ARG A 1 347 ? 5.978 -15.649 30.379 1.00 54.00 347 ARG A CA 1
ATOM 2968 C C . ARG A 1 347 ? 6.082 -14.438 29.456 1.00 54.00 347 ARG A C 1
ATOM 2970 O O . ARG A 1 347 ? 5.890 -13.319 29.914 1.00 54.00 347 ARG A O 1
ATOM 2977 N N . LEU A 1 348 ? 6.438 -14.642 28.189 1.00 52.00 348 LEU A N 1
ATOM 2978 C CA . LEU A 1 348 ? 6.539 -13.586 27.182 1.00 52.00 348 LEU A CA 1
ATOM 2979 C C . LEU A 1 348 ? 5.154 -13.143 26.706 1.00 52.00 348 LEU A C 1
ATOM 2981 O O . LEU A 1 348 ? 4.922 -11.945 26.597 1.00 52.00 348 LEU A O 1
ATOM 2985 N N . VAL A 1 349 ? 4.242 -14.092 26.490 1.00 51.88 349 VAL A N 1
ATOM 2986 C CA . VAL A 1 349 ? 2.830 -13.836 26.175 1.00 51.88 349 VAL A CA 1
ATOM 2987 C C . VAL A 1 349 ? 2.115 -13.188 27.362 1.00 51.88 349 VAL A C 1
ATOM 2989 O O . VAL A 1 349 ? 1.504 -12.137 27.198 1.00 51.88 349 VAL A O 1
ATOM 2992 N N . GLU A 1 350 ? 2.267 -13.747 28.570 1.00 55.81 350 GLU A N 1
ATOM 2993 C CA . GLU A 1 350 ? 1.758 -13.160 29.817 1.00 55.81 350 GLU A CA 1
ATOM 2994 C C . GLU A 1 350 ? 2.271 -11.733 29.972 1.00 55.81 350 GLU A C 1
ATOM 2996 O O . GLU A 1 350 ? 1.458 -10.821 30.056 1.00 55.81 350 GLU A O 1
ATOM 3001 N N . ARG A 1 351 ? 3.595 -11.517 29.891 1.00 55.56 351 ARG A N 1
ATOM 3002 C CA . ARG A 1 351 ? 4.164 -10.167 29.926 1.00 55.56 351 ARG A CA 1
ATOM 3003 C C . ARG A 1 351 ? 3.574 -9.280 28.845 1.00 55.56 351 ARG A C 1
ATOM 3005 O O . ARG A 1 351 ? 3.152 -8.204 29.189 1.00 55.56 351 ARG A O 1
ATOM 3012 N N . ARG A 1 352 ? 3.492 -9.674 27.575 1.00 50.25 352 ARG A N 1
ATOM 3013 C CA . ARG A 1 352 ? 2.955 -8.786 26.523 1.00 50.25 352 ARG A CA 1
ATOM 3014 C C . ARG A 1 352 ? 1.482 -8.420 26.725 1.00 50.25 352 ARG A C 1
ATOM 3016 O O . ARG A 1 352 ? 1.080 -7.328 26.338 1.00 50.25 352 ARG A O 1
ATOM 3023 N N . LEU A 1 353 ? 0.687 -9.309 27.320 1.00 50.62 353 LEU A N 1
ATOM 3024 C CA . LEU A 1 353 ? -0.721 -9.054 27.636 1.00 50.62 353 LEU A CA 1
ATOM 3025 C C . LEU A 1 353 ? -0.904 -8.242 28.928 1.00 50.62 353 LEU A C 1
ATOM 3027 O O . LEU A 1 353 ? -1.913 -7.550 29.070 1.00 50.62 353 LEU A O 1
ATOM 3031 N N . THR A 1 354 ? 0.053 -8.309 29.860 1.00 47.44 354 THR A N 1
ATOM 3032 C CA . THR A 1 354 ? -0.008 -7.623 31.161 1.00 47.44 354 THR A CA 1
ATOM 3033 C C . THR A 1 354 ? 0.936 -6.424 31.295 1.00 47.44 354 THR A C 1
ATOM 3035 O O . THR A 1 354 ? 0.768 -5.649 32.227 1.00 47.44 354 THR A O 1
ATOM 3038 N N . SER A 1 355 ? 1.891 -6.203 30.387 1.00 40.19 355 SER A N 1
ATOM 3039 C CA . SER A 1 355 ? 3.004 -5.242 30.546 1.00 40.19 355 SER A CA 1
ATOM 3040 C C . SER A 1 355 ? 2.622 -3.773 30.402 1.00 40.19 355 SER A C 1
ATOM 3042 O O . SER A 1 355 ? 3.503 -2.927 30.462 1.00 40.19 355 SER A O 1
ATOM 3044 N N . ASN A 1 356 ? 1.341 -3.460 30.220 1.00 36.97 356 ASN A N 1
ATOM 3045 C CA . ASN A 1 356 ? 0.830 -2.087 30.272 1.00 36.97 356 ASN A CA 1
ATOM 3046 C C . ASN A 1 356 ? -0.092 -1.869 31.489 1.00 36.97 356 ASN A C 1
ATOM 3048 O O . ASN A 1 356 ? -0.938 -0.980 31.461 1.00 36.97 356 ASN A O 1
ATOM 3052 N N . LEU A 1 357 ? 0.005 -2.728 32.514 1.00 31.80 357 LEU A N 1
ATOM 3053 C CA . LEU A 1 357 ? -0.716 -2.593 33.788 1.00 31.80 357 LEU A CA 1
ATOM 3054 C C . LEU A 1 357 ? 0.156 -2.082 34.946 1.00 31.80 357 LEU A C 1
ATOM 3056 O O . LEU A 1 357 ? -0.337 -2.075 36.071 1.00 31.80 357 LEU A O 1
ATOM 3060 N N . ASP A 1 358 ? 1.377 -1.622 34.667 1.00 28.19 358 ASP A N 1
ATOM 3061 C CA . ASP A 1 358 ? 2.185 -0.857 35.625 1.00 28.19 358 ASP A CA 1
ATOM 3062 C C . ASP A 1 358 ? 2.258 0.620 35.218 1.00 28.19 358 ASP A C 1
ATOM 3064 O O . ASP A 1 358 ? 2.611 0.894 34.042 1.00 28.19 358 ASP A O 1
#

Secondary structure (DSSP, 8-state):
----HHHHHHHHHT-GGGTSPP--SEEEEE-S-HHHHHHHS-GGG--SSSEEEETTEEEEEGGGHHHHHHHHHHHTTTSHHHHHHHHHHH-TT-HHHHHHHHHS---HHHHHHHHHHHHHH-TT-HHHHHHHHHHHHTT-SPBPHHHHHHHHHHHHHHHHH-TT-HHHHHHHHHHHHHB-GGGTHHHHHHHHHHHHHH-TT-HHHHHHHHHHHHHHTTEEEETTEEEE--S---HHHHHHHHHHHHHHHHHHHH-TT-HHHHHHHHHHHHHHHHHHHHHHHHTTS---HHHHHHHHHHHHSS----TTS----GGGGGG-----HHHHHHHHHHHHHHH---HHHHHHHHHHHHTT--

pLDDT: mean 80.02, std 17.65, range [28.19, 98.0]

Radius of gyration: 26.84 Å; chains: 1; bounding box: 61×47×75 Å

Sequence (358 aa):
MEISDKEILNEIITCDELKKEWKFDEIGIIGIGYNEFIKKYPRNEIKNKVIYIHKNSIGLFFELIGQMYRVALKNIRDYPIECSTVCLMINGDCSIAWNKRFELKINEISEMRFTESLSKRFKKGFLIYYYREMIYSKRNRLLKQEESKYEFNFITKAISKYSRGYHLYKHILWLIDHCYIDHIYFDIMKWCEEGIINDSSDYSLMNIRKRVIEIYYSIEFINNSYFIKLNEINQQIKDFFISEYVWVSTLIHLNPQHESLWFYHYTISQLIKCIQTKLSKENKQPFNFTNYIKLIYEQNSCIKVSKEFTELNISLINQYSFNPINSIQLQFLNYEKNRVSNKKVMRLVERRLTSNLD